Protein AF-A0A936BS47-F1 (afdb_monomer_lite)

Radius of gyration: 28.16 Å; chains: 1; bounding box: 74×61×59 Å

pLDDT: mean 88.56, std 12.04, range [47.94, 98.44]

Structure (mmCIF, N/CA/C/O backbone):
data_AF-A0A936BS47-F1
#
_entry.id   AF-A0A936BS47-F1
#
loop_
_atom_site.group_PDB
_atom_site.id
_atom_site.type_symbol
_atom_site.label_atom_id
_atom_site.label_alt_id
_atom_site.label_comp_id
_atom_site.label_asym_id
_atom_site.label_entity_id
_atom_site.label_seq_id
_atom_site.pdbx_PDB_ins_code
_atom_site.Cartn_x
_atom_site.Cartn_y
_atom_site.Cartn_z
_atom_site.occupancy
_atom_site.B_iso_or_equiv
_atom_site.auth_seq_id
_atom_site.auth_comp_id
_atom_site.auth_asym_id
_atom_site.auth_atom_id
_atom_site.pdbx_PDB_model_num
ATOM 1 N N . MET A 1 1 ? 44.931 34.121 0.269 1.00 74.50 1 MET A N 1
ATOM 2 C CA . MET A 1 1 ? 44.197 35.071 1.142 1.00 74.50 1 MET A CA 1
ATOM 3 C C . MET A 1 1 ? 43.262 36.000 0.374 1.00 74.50 1 MET A C 1
ATOM 5 O O . MET A 1 1 ? 42.073 35.940 0.640 1.00 74.50 1 MET A O 1
ATOM 9 N N . LYS A 1 2 ? 43.734 36.788 -0.607 1.00 85.12 2 LYS A N 1
ATOM 10 C CA . LYS A 1 2 ? 42.874 37.668 -1.434 1.00 85.12 2 LYS A CA 1
ATOM 11 C C . LYS A 1 2 ? 41.588 37.012 -1.998 1.00 85.12 2 LYS A C 1
ATOM 13 O O . LYS A 1 2 ? 40.534 37.606 -1.807 1.00 85.12 2 LYS A O 1
ATOM 18 N N . PRO A 1 3 ? 41.610 35.797 -2.591 1.00 88.88 3 PRO A N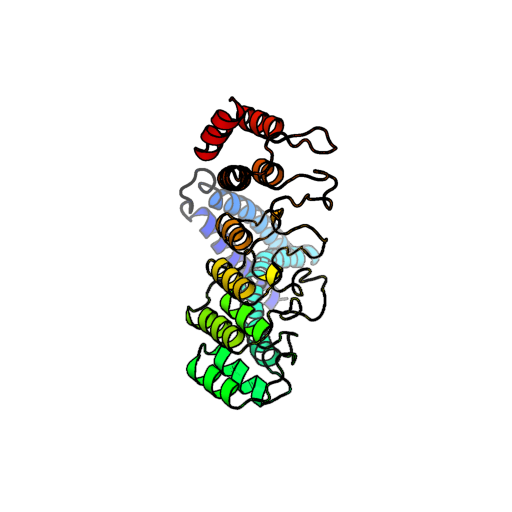 1
ATOM 19 C CA . PRO A 1 3 ? 40.380 35.173 -3.102 1.00 88.88 3 PRO A CA 1
ATOM 20 C C . PRO A 1 3 ? 39.378 34.797 -2.000 1.00 88.88 3 PRO A C 1
ATOM 22 O O . PRO A 1 3 ? 38.179 34.933 -2.199 1.00 88.88 3 PRO A O 1
ATOM 25 N N . LEU A 1 4 ? 39.851 34.392 -0.815 1.00 87.31 4 LEU A N 1
ATOM 26 C CA . LEU A 1 4 ? 38.983 34.055 0.323 1.00 87.31 4 LEU A CA 1
ATOM 27 C C . LEU A 1 4 ? 38.329 35.296 0.938 1.00 87.31 4 LEU A C 1
ATOM 29 O O . LEU A 1 4 ? 37.208 35.227 1.425 1.00 87.31 4 LEU A O 1
ATOM 33 N N . VAL A 1 5 ? 39.021 36.436 0.903 1.00 90.31 5 VAL A N 1
ATOM 34 C CA . VAL A 1 5 ? 38.460 37.720 1.339 1.00 90.31 5 VAL A CA 1
ATOM 35 C C . VAL A 1 5 ? 37.352 38.157 0.383 1.00 90.31 5 VAL A C 1
ATOM 37 O O . VAL A 1 5 ? 36.270 38.505 0.840 1.00 90.31 5 VAL A O 1
ATOM 40 N N . VAL A 1 6 ? 37.589 38.079 -0.933 1.00 92.50 6 VAL A N 1
ATOM 41 C CA . VAL A 1 6 ? 36.560 38.365 -1.949 1.00 92.50 6 VAL A CA 1
ATOM 42 C C . VAL A 1 6 ? 35.357 37.437 -1.771 1.00 92.50 6 VAL A C 1
ATOM 44 O O . VAL A 1 6 ? 34.230 37.918 -1.713 1.00 92.50 6 VAL A O 1
ATOM 47 N N . LEU A 1 7 ? 35.591 36.133 -1.597 1.00 90.88 7 LEU A N 1
ATOM 48 C CA . LEU A 1 7 ? 34.533 35.154 -1.343 1.00 90.88 7 LEU A CA 1
ATOM 49 C C . LEU A 1 7 ? 33.716 35.496 -0.090 1.00 90.88 7 LEU A C 1
ATOM 51 O O . LEU A 1 7 ? 32.492 35.474 -0.144 1.00 90.88 7 LEU A O 1
ATOM 55 N N . GLY A 1 8 ? 34.366 35.848 1.021 1.00 91.38 8 GLY A N 1
ATOM 56 C CA . GLY A 1 8 ? 33.650 36.194 2.249 1.00 91.38 8 GLY A CA 1
ATOM 57 C C . GLY A 1 8 ? 32.806 37.463 2.130 1.00 91.38 8 GLY A C 1
ATOM 58 O O . GLY A 1 8 ? 31.720 37.510 2.695 1.00 91.38 8 GLY A O 1
ATOM 59 N N . TRP A 1 9 ? 33.236 38.454 1.341 1.00 94.56 9 TRP A N 1
ATOM 60 C CA . TRP A 1 9 ? 32.407 39.628 1.033 1.00 94.56 9 TRP A CA 1
ATOM 61 C C . TRP A 1 9 ? 31.207 39.292 0.144 1.00 94.56 9 TRP A C 1
ATOM 63 O O . TRP A 1 9 ? 30.122 39.824 0.369 1.00 94.56 9 TRP A O 1
ATOM 73 N N . VAL A 1 10 ? 31.379 38.393 -0.830 1.00 91.88 10 VAL A N 1
ATOM 74 C CA . VAL A 1 10 ? 30.270 37.896 -1.660 1.00 91.88 10 VAL A CA 1
ATOM 75 C C . VAL A 1 10 ? 29.251 37.147 -0.800 1.00 91.88 10 VAL A C 1
ATOM 77 O O . VAL A 1 10 ? 28.064 37.450 -0.879 1.00 91.88 10 VAL A O 1
ATOM 80 N N . LEU A 1 11 ? 29.706 36.225 0.056 1.00 92.44 11 LEU A N 1
ATOM 81 C CA . LEU A 1 11 ? 28.836 35.475 0.969 1.00 92.44 11 LEU A CA 1
ATOM 82 C C . LEU A 1 11 ? 28.082 36.411 1.918 1.00 92.44 11 LEU A C 1
ATOM 84 O O . LEU A 1 11 ? 26.864 36.326 2.011 1.00 92.44 11 LEU A O 1
ATOM 88 N N . LEU A 1 12 ? 28.779 37.366 2.541 1.00 93.56 12 LEU A N 1
ATOM 89 C CA . LEU A 1 12 ? 28.152 38.363 3.408 1.00 93.56 12 LEU A CA 1
ATOM 90 C C . LEU A 1 12 ? 27.066 39.166 2.677 1.00 93.56 12 LEU A C 1
ATOM 92 O O . LEU A 1 12 ? 25.996 39.391 3.235 1.00 93.56 12 LEU A O 1
ATOM 96 N N . GLY A 1 13 ? 27.325 39.586 1.435 1.00 92.50 13 GLY A N 1
ATOM 97 C CA . GLY A 1 13 ? 26.354 40.324 0.627 1.00 92.50 13 GLY A CA 1
ATOM 98 C C . GLY A 1 13 ? 25.109 39.500 0.289 1.00 92.50 13 GLY A C 1
ATOM 99 O O . GLY A 1 13 ? 23.993 39.998 0.420 1.00 92.50 13 GLY A O 1
ATOM 100 N N . VAL A 1 14 ? 25.291 38.236 -0.103 1.00 89.38 14 VAL A N 1
ATOM 101 C CA . VAL A 1 14 ? 24.184 37.318 -0.419 1.00 89.38 14 VAL A CA 1
ATOM 102 C C . VAL A 1 14 ? 23.336 37.027 0.821 1.00 89.38 14 VAL A C 1
ATOM 104 O O . VAL A 1 14 ? 22.115 37.161 0.767 1.00 89.38 14 VAL A O 1
ATOM 107 N N . GLU A 1 15 ? 23.967 36.703 1.951 1.00 89.19 15 GLU A N 1
ATOM 108 C CA . GLU A 1 15 ? 23.269 36.433 3.214 1.00 89.19 15 GLU A CA 1
ATOM 109 C C . GLU A 1 15 ? 22.544 37.677 3.745 1.00 89.19 15 GLU A C 1
ATOM 111 O O . GLU A 1 15 ? 21.407 37.588 4.207 1.00 89.19 15 GLU A O 1
ATOM 116 N N . ALA A 1 16 ? 23.151 38.863 3.629 1.00 91.69 16 ALA A N 1
ATOM 117 C CA . ALA A 1 16 ? 22.515 40.112 4.045 1.00 91.69 16 ALA A CA 1
ATOM 118 C C . ALA A 1 16 ? 21.256 40.415 3.221 1.00 91.69 16 ALA A C 1
ATOM 120 O O . ALA A 1 16 ? 20.244 40.835 3.781 1.00 91.69 16 ALA A O 1
ATOM 121 N N . LEU A 1 17 ? 21.294 40.167 1.906 1.00 90.19 17 LEU A N 1
ATOM 122 C CA . LEU A 1 17 ? 20.119 40.294 1.041 1.00 90.19 17 LEU A CA 1
ATOM 123 C C . LEU A 1 17 ? 19.037 39.272 1.400 1.00 90.19 17 LEU A C 1
ATOM 125 O O . LEU A 1 17 ? 17.859 39.624 1.429 1.00 90.19 17 LEU A O 1
ATOM 129 N N . PHE A 1 18 ? 19.418 38.033 1.714 1.00 86.19 18 PHE A N 1
ATOM 130 C CA . PHE A 1 18 ? 18.479 37.002 2.151 1.00 86.19 18 PHE A CA 1
ATOM 131 C C . PHE A 1 18 ? 17.795 37.377 3.474 1.00 86.19 18 PHE A C 1
ATOM 133 O O . PHE A 1 18 ? 16.566 37.402 3.543 1.00 86.19 18 PHE A O 1
ATOM 140 N N . VAL A 1 19 ? 18.562 37.768 4.495 1.00 88.31 19 VAL A N 1
ATOM 141 C CA . VAL A 1 19 ? 18.024 38.240 5.782 1.00 88.31 19 VAL A CA 1
ATOM 142 C C . VAL A 1 19 ? 17.123 39.460 5.590 1.00 88.31 19 VAL A C 1
ATOM 144 O O . VAL A 1 19 ? 16.016 39.496 6.128 1.00 88.31 19 VAL A O 1
ATOM 147 N N . ALA A 1 20 ? 17.545 40.437 4.781 1.00 88.44 20 ALA A N 1
ATOM 148 C CA . ALA A 1 20 ? 16.718 41.597 4.460 1.00 88.44 20 ALA A CA 1
ATOM 149 C C . ALA A 1 20 ? 15.409 41.182 3.771 1.00 88.44 20 ALA A C 1
ATOM 151 O O . ALA A 1 20 ? 14.351 41.711 4.103 1.00 88.44 20 ALA A O 1
ATOM 152 N N . SER A 1 21 ? 15.450 40.196 2.869 1.00 85.56 21 SER A N 1
ATOM 153 C CA . SER A 1 21 ? 14.246 39.683 2.213 1.00 85.56 21 SER A CA 1
ATOM 154 C C . SER A 1 21 ? 13.263 39.055 3.204 1.00 85.56 21 SER A C 1
ATOM 156 O O . SER A 1 21 ? 12.070 39.297 3.076 1.00 85.56 21 SER A O 1
ATOM 158 N N . LEU A 1 22 ? 13.735 38.346 4.237 1.00 83.75 22 LEU A N 1
ATOM 159 C CA . LEU A 1 22 ? 12.882 37.774 5.289 1.00 83.75 22 LEU A CA 1
ATOM 160 C C . LEU A 1 22 ? 12.254 38.843 6.192 1.00 83.75 22 LEU A C 1
ATOM 162 O O . LEU A 1 22 ? 11.122 38.688 6.644 1.00 83.75 22 LEU A O 1
ATOM 166 N N . LEU A 1 23 ? 12.982 39.934 6.440 1.00 84.00 23 LEU A N 1
ATOM 167 C CA . LEU A 1 23 ? 12.492 41.068 7.225 1.00 84.00 23 LEU A CA 1
ATOM 168 C C . LEU A 1 23 ? 11.489 41.934 6.446 1.00 84.00 23 LEU A C 1
ATOM 170 O O . LEU A 1 23 ? 10.620 42.552 7.057 1.00 84.00 23 LEU A O 1
ATOM 174 N N . ILE A 1 24 ? 11.609 41.987 5.114 1.00 82.81 24 ILE A N 1
ATOM 175 C CA . ILE A 1 24 ? 10.755 42.796 4.227 1.00 82.81 24 ILE A CA 1
ATOM 176 C C . ILE A 1 24 ? 9.551 42.000 3.707 1.00 82.81 24 ILE A C 1
ATOM 178 O O . ILE A 1 24 ? 8.493 42.587 3.457 1.00 82.81 24 ILE A O 1
ATOM 182 N N . ALA A 1 25 ? 9.691 40.685 3.518 1.00 76.38 25 ALA A N 1
ATOM 183 C CA . ALA A 1 25 ? 8.624 39.834 3.012 1.00 76.38 25 ALA A CA 1
ATOM 184 C C . ALA A 1 25 ? 7.395 39.948 3.921 1.00 76.38 25 ALA A C 1
ATOM 186 O O . ALA A 1 25 ? 7.429 39.614 5.105 1.00 76.38 25 ALA A O 1
ATOM 187 N N . ARG A 1 26 ? 6.287 40.434 3.351 1.00 59.75 26 ARG A N 1
ATOM 188 C CA . ARG A 1 26 ? 4.994 40.432 4.035 1.00 59.75 26 ARG A CA 1
ATOM 189 C C . ARG A 1 26 ? 4.609 38.979 4.308 1.00 59.75 26 ARG A C 1
ATOM 191 O O . ARG A 1 26 ? 4.684 38.162 3.397 1.00 59.75 26 ARG A O 1
ATOM 198 N N . ASN A 1 27 ? 4.231 38.697 5.557 1.00 62.31 27 ASN A N 1
ATOM 199 C CA . ASN A 1 27 ? 3.817 37.390 6.075 1.00 62.31 27 ASN A CA 1
ATOM 200 C C . ASN A 1 27 ? 3.159 36.498 5.011 1.00 62.31 27 ASN A C 1
ATOM 202 O O . ASN A 1 27 ? 2.046 36.778 4.571 1.00 62.31 27 ASN A O 1
ATOM 206 N N . ALA A 1 28 ? 3.849 35.428 4.623 1.00 52.59 28 ALA A N 1
ATOM 207 C CA . ALA A 1 28 ? 3.315 34.389 3.757 1.00 52.59 28 ALA A CA 1
ATOM 208 C C . ALA A 1 28 ? 2.674 33.307 4.640 1.00 52.59 28 ALA A C 1
ATOM 210 O O . ALA A 1 28 ? 3.347 32.380 5.081 1.00 52.59 28 ALA A O 1
ATOM 211 N N . GLY A 1 29 ? 1.392 33.482 4.957 1.00 52.31 29 GLY A N 1
ATOM 212 C CA . GLY A 1 29 ? 0.592 32.535 5.733 1.00 52.31 29 GLY A CA 1
ATOM 213 C C . GLY A 1 29 ? -0.749 33.150 6.125 1.00 52.31 29 GLY A C 1
ATOM 214 O O . GLY A 1 29 ? -0.778 34.217 6.741 1.00 52.31 29 GLY A O 1
ATOM 215 N N . ASP A 1 30 ? -1.848 32.491 5.750 1.00 56.84 30 ASP A N 1
ATOM 216 C CA . ASP A 1 30 ? -3.216 32.932 6.069 1.00 56.84 30 ASP A CA 1
ATOM 217 C C . ASP A 1 30 ? -3.628 32.597 7.515 1.00 56.84 30 ASP A C 1
ATOM 219 O O . ASP A 1 30 ? -4.662 33.063 8.000 1.00 56.84 30 ASP A O 1
ATOM 223 N N . ASP A 1 31 ? -2.811 31.830 8.239 1.00 66.12 31 ASP A N 1
ATOM 224 C CA . ASP A 1 31 ? -3.059 31.422 9.616 1.00 66.12 31 ASP A CA 1
ATOM 225 C C . ASP A 1 31 ? -2.278 32.263 10.647 1.00 66.12 31 ASP A C 1
ATOM 227 O O . ASP A 1 31 ? -1.322 32.987 10.361 1.00 66.12 31 ASP A O 1
ATOM 231 N N . ALA A 1 32 ? -2.718 32.209 11.907 1.00 57.06 32 ALA A N 1
ATOM 232 C CA . ALA A 1 32 ? -2.092 32.969 12.988 1.00 57.06 32 ALA A CA 1
ATOM 233 C C . ALA A 1 32 ? -0.649 32.520 13.288 1.00 57.06 32 ALA A C 1
ATOM 235 O O . ALA A 1 32 ? 0.119 33.329 13.801 1.00 57.06 32 ALA A O 1
ATOM 236 N N . ALA A 1 33 ? -0.285 31.279 12.944 1.00 56.44 33 ALA A N 1
ATOM 237 C CA . ALA A 1 33 ? 1.053 30.731 13.147 1.00 56.44 33 ALA A CA 1
ATOM 238 C C . ALA A 1 33 ? 2.046 31.155 12.047 1.00 56.44 33 ALA A C 1
ATOM 240 O O . ALA A 1 33 ? 3.210 31.414 12.351 1.00 56.44 33 ALA A O 1
ATOM 241 N N . GLY A 1 34 ? 1.603 31.294 10.791 1.00 54.72 34 GLY A N 1
ATOM 242 C CA . GLY A 1 34 ? 2.426 31.768 9.674 1.00 54.72 34 GLY A CA 1
ATOM 243 C C . GLY A 1 34 ? 2.721 33.272 9.705 1.00 54.72 34 GLY A C 1
ATOM 244 O O . GLY A 1 34 ? 3.741 33.730 9.177 1.00 54.72 34 GLY A O 1
ATOM 245 N N . ARG A 1 35 ? 1.868 34.065 10.368 1.00 62.50 35 ARG A N 1
ATOM 246 C CA . ARG A 1 35 ? 2.065 35.514 10.519 1.00 62.50 35 ARG A CA 1
ATOM 247 C C . ARG A 1 35 ? 3.182 35.821 11.523 1.00 62.50 35 ARG A C 1
ATOM 249 O O . ARG A 1 35 ? 2.990 35.732 12.727 1.00 62.50 35 ARG A O 1
ATOM 256 N N . GLY A 1 36 ? 4.338 36.252 11.021 1.00 66.62 36 GLY A N 1
ATOM 257 C CA . GLY A 1 36 ? 5.467 36.742 11.820 1.00 66.62 36 GLY A CA 1
ATOM 258 C C . GLY A 1 36 ? 6.674 35.805 11.871 1.00 66.62 36 GLY A C 1
ATOM 259 O O . GLY A 1 36 ? 7.750 36.241 12.284 1.00 66.62 36 GLY A O 1
ATOM 260 N N . LEU A 1 37 ? 6.550 34.562 11.389 1.00 74.81 37 LEU A N 1
ATOM 261 C CA . LEU A 1 37 ? 7.674 33.618 11.344 1.00 74.81 37 LEU A CA 1
ATOM 262 C C . LEU A 1 37 ? 8.835 34.152 10.498 1.00 74.81 37 LEU A C 1
ATOM 264 O O . LEU A 1 37 ? 9.979 34.100 10.941 1.00 74.81 37 LEU A O 1
ATOM 268 N N . GLY A 1 38 ? 8.554 34.738 9.329 1.00 76.94 38 GLY A N 1
ATOM 269 C CA . GLY A 1 38 ? 9.583 35.336 8.467 1.00 76.94 38 GLY A CA 1
ATOM 270 C C . GLY A 1 38 ? 10.395 36.424 9.178 1.00 76.94 38 GLY A C 1
ATOM 271 O O . GLY A 1 38 ? 11.624 36.409 9.134 1.00 76.94 38 GLY A O 1
ATOM 272 N N . THR A 1 39 ? 9.726 37.304 9.927 1.00 81.69 39 THR A N 1
ATOM 273 C CA . THR A 1 39 ? 10.384 38.361 10.707 1.00 81.69 39 THR A CA 1
ATOM 274 C C . THR A 1 39 ? 11.225 37.790 11.849 1.00 81.69 39 THR A C 1
ATOM 276 O O . THR A 1 39 ? 12.354 38.233 12.050 1.00 81.69 39 THR A O 1
ATOM 279 N N . ILE A 1 40 ? 10.719 36.783 12.571 1.00 83.44 40 ILE A N 1
ATOM 280 C CA . ILE A 1 40 ? 11.464 36.118 13.653 1.00 83.44 40 ILE A CA 1
ATOM 281 C C . ILE A 1 40 ? 12.716 35.429 13.095 1.00 83.44 40 ILE A C 1
ATOM 283 O O . ILE A 1 40 ? 13.810 35.629 13.627 1.00 83.44 40 ILE A O 1
ATOM 287 N N . TYR A 1 41 ? 12.589 34.685 11.991 1.00 81.50 41 TYR A N 1
ATOM 288 C CA . TYR A 1 41 ? 13.737 34.080 11.313 1.00 81.50 41 TYR A CA 1
ATOM 289 C C . TYR A 1 41 ? 14.732 35.137 10.834 1.00 81.50 41 TYR A C 1
ATOM 291 O O . TYR A 1 41 ? 15.930 34.975 11.049 1.00 81.50 41 TYR A O 1
ATOM 299 N N . GLY A 1 42 ? 14.253 36.240 10.255 1.00 85.69 42 GLY A N 1
ATOM 300 C CA . GLY A 1 42 ? 15.096 37.359 9.839 1.00 85.69 42 GLY A CA 1
ATOM 301 C C . GLY A 1 42 ? 15.895 37.966 10.997 1.00 85.69 42 GLY A C 1
ATOM 302 O O . GLY A 1 42 ? 17.088 38.214 10.849 1.00 85.69 42 GLY A O 1
ATOM 303 N N . LEU A 1 43 ? 15.286 38.150 12.173 1.00 89.12 43 LEU A N 1
ATOM 304 C CA . LEU A 1 43 ? 15.975 38.684 13.355 1.00 89.12 43 LEU A CA 1
ATOM 305 C C . LEU A 1 43 ? 17.038 37.718 13.896 1.00 89.12 43 LEU A C 1
ATOM 307 O O . LEU A 1 43 ? 18.167 38.133 14.165 1.00 89.12 43 LEU A O 1
ATOM 311 N N . VAL A 1 44 ? 16.701 36.430 14.023 1.00 87.56 44 VAL A N 1
ATOM 312 C CA . VAL A 1 44 ? 17.637 35.402 14.508 1.00 87.56 44 VAL A CA 1
ATOM 313 C C . VAL A 1 44 ? 18.813 35.242 13.542 1.00 87.56 44 VAL A C 1
ATOM 315 O O . VAL A 1 44 ? 19.972 35.308 13.959 1.00 87.56 44 VAL A O 1
ATOM 318 N N . LEU A 1 45 ? 18.533 35.092 12.245 1.00 86.69 45 LEU A N 1
ATOM 319 C CA . LEU A 1 45 ? 19.564 34.948 11.216 1.00 86.69 45 LEU A CA 1
ATOM 320 C C . LEU A 1 45 ? 20.402 36.222 11.068 1.00 86.69 45 LEU A C 1
ATOM 322 O O . LEU A 1 45 ? 21.616 36.130 10.899 1.00 86.69 45 LEU A O 1
ATOM 326 N N . GLY A 1 46 ? 19.796 37.404 11.211 1.00 90.81 46 GLY A N 1
ATOM 327 C CA . GLY A 1 46 ? 20.512 38.679 11.217 1.00 90.81 46 GLY A CA 1
ATOM 328 C C . GLY A 1 46 ? 21.521 38.792 12.361 1.00 90.81 46 GLY A C 1
ATOM 329 O O . GLY A 1 46 ? 22.651 39.226 12.139 1.00 90.81 46 GLY A O 1
ATOM 330 N N . GLY A 1 47 ? 21.159 38.335 13.566 1.00 92.19 47 GLY A N 1
ATOM 331 C CA . GLY A 1 47 ? 22.082 38.274 14.703 1.00 92.19 47 GLY A CA 1
ATOM 332 C C . GLY A 1 47 ? 23.264 37.333 14.453 1.00 92.19 47 GLY A C 1
ATOM 333 O O . GLY A 1 47 ? 24.416 37.705 14.683 1.00 92.19 47 GLY A O 1
ATOM 334 N N . ILE A 1 48 ? 22.994 36.141 13.914 1.00 90.19 48 ILE A N 1
ATOM 335 C CA . ILE A 1 48 ? 24.032 35.160 13.555 1.00 90.19 48 ILE A CA 1
ATOM 336 C C . ILE A 1 48 ? 24.971 35.730 12.482 1.00 90.19 48 ILE A C 1
ATOM 338 O O . ILE A 1 48 ? 26.195 35.655 12.628 1.00 90.19 48 ILE A O 1
ATOM 342 N N . LEU A 1 49 ? 24.417 36.354 11.437 1.00 92.50 49 LEU A N 1
ATOM 343 C CA . LEU A 1 49 ? 25.189 36.969 10.358 1.00 92.50 49 LEU A CA 1
ATOM 344 C C . LEU A 1 49 ? 26.082 38.105 10.872 1.00 92.50 49 LEU A C 1
ATOM 346 O O . LEU A 1 49 ? 27.242 38.195 10.474 1.00 92.50 49 LEU A O 1
ATOM 350 N N . ALA A 1 50 ? 25.582 38.939 11.789 1.00 94.50 50 ALA A N 1
ATOM 351 C CA . ALA A 1 50 ? 26.361 40.023 12.385 1.00 94.50 50 ALA A CA 1
ATOM 352 C C . ALA A 1 50 ? 27.579 39.498 13.166 1.00 94.50 50 ALA A C 1
ATOM 354 O O . ALA A 1 50 ? 28.686 40.018 13.010 1.00 94.50 50 ALA A O 1
ATOM 355 N N . VAL A 1 51 ? 27.401 38.432 13.956 1.00 94.56 51 VAL A N 1
ATOM 356 C CA . VAL A 1 51 ? 28.498 37.779 14.693 1.00 94.56 51 VAL A CA 1
ATOM 357 C C . VAL A 1 51 ? 29.515 37.160 13.729 1.00 94.56 51 VAL A C 1
ATOM 359 O O . VAL A 1 51 ? 30.723 37.352 13.897 1.00 94.56 51 VAL A O 1
ATOM 362 N N . ALA A 1 52 ? 29.049 36.473 12.683 1.00 92.94 52 ALA A N 1
ATOM 363 C CA . ALA A 1 52 ? 29.914 35.877 11.666 1.00 92.94 52 ALA A CA 1
ATOM 364 C C . ALA A 1 52 ? 30.720 36.938 10.891 1.00 92.94 52 ALA A C 1
ATOM 366 O O . ALA A 1 52 ? 31.933 36.790 10.706 1.00 92.94 52 ALA A O 1
ATOM 367 N N . ALA A 1 53 ? 30.078 38.046 10.508 1.00 93.56 53 ALA A N 1
ATOM 368 C CA . ALA A 1 53 ? 30.716 39.177 9.840 1.00 93.56 53 ALA A CA 1
ATOM 369 C C . ALA A 1 53 ? 31.759 39.859 10.739 1.00 93.56 53 ALA A C 1
ATOM 371 O O . ALA A 1 53 ? 32.856 40.183 10.278 1.00 93.56 53 ALA A O 1
ATOM 372 N N . ALA A 1 54 ? 31.460 40.031 12.030 1.00 95.00 54 ALA A N 1
ATOM 373 C CA . ALA A 1 54 ? 32.397 40.590 13.000 1.00 95.00 54 ALA A CA 1
ATOM 374 C C . ALA A 1 54 ? 33.646 39.706 13.163 1.00 95.00 54 ALA A C 1
ATOM 376 O O . ALA A 1 54 ? 34.769 40.215 13.108 1.00 95.00 54 ALA A O 1
ATOM 377 N N . ALA A 1 55 ? 33.473 38.385 13.279 1.00 92.81 55 ALA A N 1
ATOM 378 C CA . ALA A 1 55 ? 34.583 37.431 13.348 1.00 92.81 55 ALA A CA 1
ATOM 379 C C . ALA A 1 55 ? 35.442 37.445 12.068 1.00 92.81 55 ALA A C 1
ATOM 381 O O . ALA A 1 55 ? 36.675 37.486 12.139 1.00 92.81 55 ALA A O 1
ATOM 382 N N . PHE A 1 56 ? 34.796 37.496 10.899 1.00 94.44 56 PHE A N 1
ATOM 383 C CA . PHE A 1 56 ? 35.459 37.597 9.598 1.00 94.44 56 PHE A CA 1
ATOM 384 C C . PHE A 1 56 ? 36.282 38.889 9.460 1.00 94.44 56 PHE A C 1
ATOM 386 O O . PHE A 1 56 ? 37.449 38.840 9.061 1.00 94.44 56 PHE A O 1
ATOM 393 N N . LEU A 1 57 ? 35.714 40.041 9.832 1.00 93.81 57 LEU A N 1
ATOM 394 C CA . LEU A 1 57 ? 36.388 41.344 9.786 1.00 93.81 57 LEU A CA 1
ATOM 395 C C . LEU A 1 57 ? 37.539 41.445 10.792 1.00 93.81 57 LEU A C 1
ATOM 397 O O . LEU A 1 57 ? 38.591 42.000 10.467 1.00 93.81 57 LEU A O 1
ATOM 401 N N . TRP A 1 58 ? 37.364 40.901 11.998 1.00 94.12 58 TRP A N 1
ATOM 402 C CA . TRP A 1 58 ? 38.416 40.881 13.012 1.00 94.12 58 TRP A CA 1
ATOM 403 C C . TRP A 1 58 ? 39.610 40.036 12.560 1.00 94.12 58 TRP A C 1
ATOM 405 O O . TRP A 1 58 ? 40.753 40.494 12.620 1.00 94.12 58 TRP A O 1
ATOM 415 N N . GLY A 1 59 ? 39.349 38.849 12.005 1.00 91.44 59 GLY A N 1
ATOM 416 C CA . GLY A 1 59 ? 40.386 37.985 11.444 1.00 91.44 59 GLY A CA 1
ATOM 417 C C . GLY A 1 59 ? 41.142 38.606 10.260 1.00 91.44 59 GLY A C 1
ATOM 418 O O . GLY A 1 59 ? 42.315 38.300 10.057 1.00 91.44 59 GLY A O 1
ATOM 419 N N . GLN A 1 60 ? 40.523 39.522 9.503 1.00 91.50 60 GLN A N 1
ATOM 420 C CA . GLN A 1 60 ? 41.209 40.270 8.438 1.00 91.50 60 GLN A CA 1
ATOM 421 C C . GLN A 1 60 ? 42.137 41.372 8.961 1.00 91.50 60 GLN A C 1
ATOM 423 O O . GLN A 1 60 ? 43.169 41.637 8.347 1.00 91.50 60 GLN A O 1
ATOM 428 N N . ARG A 1 61 ? 41.782 42.024 10.075 1.00 91.56 61 ARG A N 1
ATOM 429 C CA . ARG A 1 61 ? 42.500 43.194 10.618 1.00 91.56 61 ARG A CA 1
ATOM 430 C C . ARG A 1 61 ? 43.588 42.844 11.639 1.00 91.56 61 ARG A C 1
ATOM 432 O O . ARG A 1 61 ? 43.988 43.696 12.423 1.00 91.56 61 ARG A O 1
ATOM 439 N N . GLY A 1 62 ? 44.077 41.605 11.624 1.00 87.88 62 GLY A N 1
ATOM 440 C CA . GLY A 1 62 ? 45.158 41.148 12.505 1.00 87.88 62 GLY A CA 1
ATOM 441 C C . GLY A 1 62 ? 44.704 40.339 13.722 1.00 87.88 62 GLY A C 1
ATOM 442 O O . GLY A 1 62 ? 45.532 40.020 14.570 1.00 87.88 62 GLY A O 1
ATOM 443 N N . GLY A 1 63 ? 43.421 39.977 13.814 1.00 91.12 63 GLY A N 1
ATOM 444 C CA . GLY A 1 63 ? 42.943 38.985 14.776 1.00 91.12 63 GLY A CA 1
ATOM 445 C C . GLY A 1 63 ? 43.418 37.555 14.463 1.00 91.12 63 GLY A C 1
ATOM 446 O O . GLY A 1 63 ? 44.108 37.313 13.466 1.00 91.12 63 GLY A O 1
ATOM 447 N N . PRO A 1 64 ? 43.038 36.569 15.295 1.00 94.31 64 PRO A N 1
ATOM 448 C CA . PRO A 1 64 ? 43.419 35.177 15.085 1.00 94.31 64 PRO A CA 1
ATOM 449 C C . PRO A 1 64 ? 42.926 34.649 13.732 1.00 94.31 64 PRO A C 1
ATOM 451 O O . PRO A 1 64 ? 41.766 34.842 13.365 1.00 94.31 64 PRO A O 1
ATOM 454 N N . ARG A 1 65 ? 43.768 33.889 13.016 1.00 89.38 65 ARG A N 1
ATOM 455 C CA . ARG A 1 65 ? 43.378 33.251 11.740 1.00 89.38 65 ARG A CA 1
ATOM 456 C C . ARG A 1 65 ? 42.147 32.353 11.887 1.00 89.38 65 ARG A C 1
ATOM 458 O O . ARG A 1 65 ? 41.363 32.241 10.954 1.00 89.38 65 ARG A O 1
ATOM 465 N N . LEU A 1 66 ? 41.954 31.753 13.062 1.00 91.69 66 LEU A N 1
ATOM 466 C CA . LEU A 1 66 ? 40.775 30.944 13.361 1.00 91.69 66 LEU A CA 1
ATOM 467 C C . LEU A 1 66 ? 39.474 31.761 13.273 1.00 91.69 66 LEU A C 1
ATOM 469 O O . LEU A 1 66 ? 38.508 31.280 12.695 1.00 91.69 66 LEU A O 1
ATOM 473 N N . ALA A 1 67 ? 39.463 33.010 13.752 1.00 89.31 67 ALA A N 1
ATOM 474 C CA . ALA A 1 67 ? 38.286 33.882 13.679 1.00 89.31 67 ALA A CA 1
ATOM 475 C C . ALA A 1 67 ? 37.894 34.193 12.225 1.00 89.31 67 ALA A C 1
ATOM 477 O O . ALA A 1 67 ? 36.711 34.187 11.887 1.00 89.31 67 ALA A O 1
ATOM 478 N N . PHE A 1 68 ? 38.890 34.370 11.346 1.00 92.38 68 PHE A N 1
ATOM 479 C CA . PHE A 1 68 ? 38.668 34.541 9.909 1.00 92.38 68 PHE A CA 1
ATOM 480 C C . PHE A 1 68 ? 37.945 33.332 9.297 1.00 92.38 68 PHE A C 1
ATOM 482 O O . PHE A 1 68 ? 36.942 33.504 8.605 1.00 92.38 68 PHE A O 1
ATOM 489 N N . PHE A 1 69 ? 38.432 32.114 9.558 1.00 92.50 69 PHE A N 1
ATOM 490 C CA . PHE A 1 69 ? 37.844 30.895 8.993 1.00 92.50 69 PHE A CA 1
ATOM 491 C C . PHE A 1 69 ? 36.486 30.547 9.605 1.00 92.50 69 PHE A C 1
ATOM 493 O O . PHE A 1 69 ? 35.609 30.097 8.874 1.00 92.50 69 PHE A O 1
ATOM 500 N N . LEU A 1 70 ? 36.284 30.794 10.903 1.00 91.19 70 LEU A N 1
ATOM 501 C CA . LEU A 1 70 ? 34.986 30.597 11.554 1.00 91.19 70 LEU A CA 1
ATOM 502 C C . LEU A 1 70 ? 33.929 31.555 11.001 1.00 91.19 70 LEU A C 1
ATOM 504 O O . LEU A 1 70 ? 32.837 31.113 10.660 1.00 91.19 70 LEU A O 1
ATOM 508 N N . GLY A 1 71 ? 34.266 32.840 10.842 1.00 90.06 71 GLY A N 1
ATOM 509 C CA . GLY A 1 71 ? 33.367 33.812 10.219 1.00 90.06 71 GLY A CA 1
ATOM 510 C C . GLY A 1 71 ? 33.037 33.439 8.773 1.00 90.06 71 GLY A C 1
ATOM 511 O O . GLY A 1 71 ? 31.871 33.409 8.391 1.00 90.06 71 GLY A O 1
ATOM 512 N N . LEU A 1 72 ? 34.052 33.075 7.980 1.00 91.56 72 LEU A N 1
ATOM 513 C CA . LEU A 1 72 ? 33.863 32.646 6.591 1.00 91.56 72 LEU A CA 1
ATOM 514 C C . LEU A 1 72 ? 33.006 31.374 6.476 1.00 91.56 72 LEU A C 1
ATOM 516 O O . LEU A 1 72 ? 32.124 31.310 5.626 1.00 91.56 72 LEU A O 1
ATOM 520 N N . GLY A 1 73 ? 33.250 30.376 7.330 1.00 88.94 73 GLY A N 1
ATOM 521 C CA . GLY A 1 73 ? 32.497 29.122 7.350 1.00 88.94 73 GLY A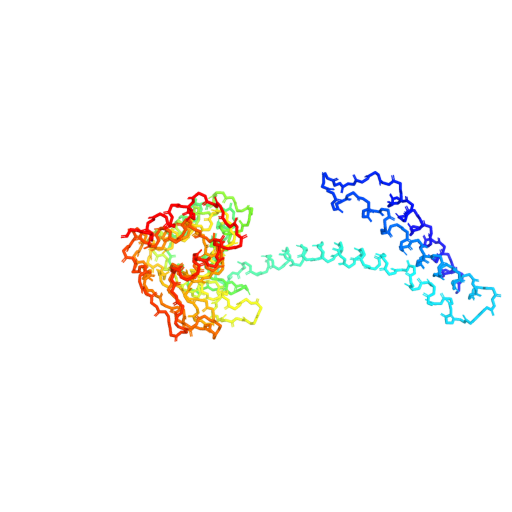 CA 1
ATOM 522 C C . GLY A 1 73 ? 31.044 29.311 7.784 1.00 88.94 73 GLY A C 1
ATOM 523 O O . GLY A 1 73 ? 30.144 28.773 7.146 1.00 88.94 73 GLY A O 1
ATOM 524 N N . ALA A 1 74 ? 30.803 30.132 8.810 1.00 90.12 74 ALA A N 1
ATOM 525 C CA . ALA A 1 74 ? 29.458 30.478 9.264 1.00 90.12 74 ALA A CA 1
ATOM 526 C C . ALA A 1 74 ? 28.634 31.178 8.169 1.00 90.12 74 ALA A C 1
ATOM 528 O O . ALA A 1 74 ? 27.466 30.854 7.991 1.00 90.12 74 ALA A O 1
ATOM 529 N N . MET A 1 75 ? 29.250 32.073 7.387 1.00 90.75 75 MET A N 1
ATOM 530 C CA . MET A 1 75 ? 28.586 32.726 6.247 1.00 90.75 75 MET A CA 1
ATOM 531 C C . MET A 1 75 ? 28.361 31.790 5.048 1.00 90.75 75 MET A C 1
ATOM 533 O O . MET A 1 75 ? 27.549 32.095 4.185 1.00 90.75 75 MET A O 1
ATOM 537 N N . ALA A 1 76 ? 29.074 30.664 4.956 1.00 88.69 76 ALA A N 1
ATOM 538 C CA . ALA A 1 76 ? 28.903 29.694 3.872 1.00 88.69 76 ALA A CA 1
ATOM 539 C C . ALA A 1 76 ? 27.820 28.639 4.167 1.00 88.69 76 ALA A C 1
ATOM 541 O O . ALA A 1 76 ? 27.341 27.979 3.246 1.00 88.69 76 ALA A O 1
ATOM 542 N N . LEU A 1 77 ? 27.444 28.458 5.437 1.00 82.88 77 LEU A N 1
ATOM 543 C CA . LEU A 1 77 ? 26.533 27.408 5.906 1.00 82.88 77 LEU A CA 1
ATOM 544 C C . LEU A 1 77 ? 25.151 27.422 5.229 1.00 82.88 77 LEU A C 1
ATOM 546 O O . LEU A 1 77 ? 24.717 26.350 4.806 1.00 82.88 77 LEU A O 1
ATOM 550 N N . PRO A 1 78 ? 24.463 28.567 5.063 1.00 75.31 78 PRO A N 1
ATOM 551 C CA . PRO A 1 78 ? 23.151 28.581 4.416 1.00 75.31 78 PRO A CA 1
ATOM 552 C C . PRO A 1 78 ? 23.245 28.289 2.916 1.00 75.31 78 PRO A C 1
ATOM 554 O O . PRO A 1 78 ? 22.389 27.591 2.378 1.00 75.31 78 PRO A O 1
ATOM 557 N N . LEU A 1 79 ? 24.325 28.709 2.250 1.00 75.50 79 LEU A N 1
ATOM 558 C CA . LEU A 1 79 ? 24.592 28.352 0.855 1.00 75.50 79 LEU A CA 1
ATOM 559 C C . LEU A 1 79 ? 24.904 26.857 0.698 1.00 75.50 79 LEU A C 1
ATOM 561 O O . LEU A 1 79 ? 24.406 26.223 -0.227 1.00 75.50 79 LEU A O 1
ATOM 565 N N . VAL A 1 80 ? 25.671 26.266 1.621 1.00 76.31 80 VAL A N 1
ATOM 566 C CA . VAL A 1 80 ? 25.890 24.810 1.676 1.00 76.31 80 VAL A CA 1
ATOM 567 C C . VAL A 1 80 ? 24.570 24.088 1.921 1.00 76.31 80 VAL A C 1
ATOM 569 O O . VAL A 1 80 ? 24.271 23.133 1.214 1.00 76.31 80 VAL A O 1
ATOM 572 N N . PHE A 1 81 ? 23.741 24.559 2.852 1.00 71.56 81 PHE A N 1
ATOM 573 C CA . PHE A 1 81 ? 22.416 23.995 3.098 1.00 71.56 81 PHE A CA 1
ATOM 574 C C . PHE A 1 81 ? 21.506 24.115 1.870 1.00 71.56 81 PHE A C 1
ATOM 576 O O . PHE A 1 81 ? 20.831 23.151 1.524 1.00 71.56 81 PHE A O 1
ATOM 583 N N . LEU A 1 82 ? 21.512 25.246 1.159 1.00 67.31 82 LEU A N 1
ATOM 584 C CA . LEU A 1 82 ? 20.772 25.439 -0.090 1.00 67.31 82 LEU A CA 1
ATOM 585 C C . LEU A 1 82 ? 21.277 24.484 -1.178 1.00 67.31 82 LEU A C 1
ATOM 587 O O . LEU A 1 82 ? 20.485 23.810 -1.825 1.00 67.31 82 LEU A O 1
ATOM 591 N N . VAL A 1 83 ? 22.592 24.369 -1.355 1.00 68.25 83 VAL A N 1
ATOM 592 C CA . VAL A 1 83 ? 23.201 23.453 -2.329 1.00 68.25 83 VAL A CA 1
ATOM 593 C C . VAL A 1 83 ? 22.912 21.995 -1.969 1.00 68.25 83 VAL A C 1
ATOM 595 O O . VAL A 1 83 ? 22.597 21.212 -2.854 1.00 68.25 83 VAL A O 1
ATOM 598 N N . VAL A 1 84 ? 22.932 21.621 -0.691 1.00 68.06 84 VAL A N 1
ATOM 599 C CA . VAL A 1 84 ? 22.601 20.263 -0.234 1.00 68.06 84 VAL A CA 1
ATOM 600 C C . VAL A 1 84 ? 21.097 19.983 -0.361 1.00 68.06 84 VAL A C 1
ATOM 602 O O . VAL A 1 84 ? 20.712 18.914 -0.822 1.00 68.06 84 VAL A O 1
ATOM 605 N N . SER A 1 85 ? 20.228 20.940 -0.037 1.00 58.81 85 SER A N 1
ATOM 606 C CA . SER A 1 85 ? 18.764 20.760 -0.040 1.00 58.81 85 SER A CA 1
ATOM 607 C C . SER A 1 85 ? 18.112 20.905 -1.423 1.00 58.81 85 SER A C 1
ATOM 609 O O . SER A 1 85 ? 17.102 20.254 -1.708 1.00 58.81 85 SER A O 1
ATOM 611 N N . VAL A 1 86 ? 18.673 21.741 -2.300 1.00 59.47 86 VAL A N 1
ATOM 612 C CA . VAL A 1 86 ? 18.233 21.928 -3.694 1.00 59.47 86 VAL A CA 1
ATOM 613 C C . VAL A 1 86 ? 18.999 20.987 -4.623 1.00 59.47 86 VAL A C 1
ATOM 615 O O . VAL A 1 86 ? 18.400 20.348 -5.491 1.00 59.47 86 VAL A O 1
ATOM 618 N N . GLY A 1 87 ? 20.308 20.837 -4.413 1.00 53.31 87 GLY A N 1
ATOM 619 C CA . GLY A 1 87 ? 21.139 19.878 -5.139 1.00 53.31 87 GLY A CA 1
ATOM 620 C C . GLY A 1 87 ? 20.778 18.436 -4.806 1.00 53.31 87 GLY A C 1
ATOM 621 O O . GLY A 1 87 ? 20.710 17.634 -5.724 1.00 53.31 87 GLY A O 1
ATOM 622 N N . GLY A 1 88 ? 20.421 18.110 -3.559 1.00 53.03 88 GLY A N 1
ATOM 623 C CA . GLY A 1 88 ? 19.916 16.781 -3.191 1.00 53.03 88 GLY A CA 1
ATOM 624 C C . GLY A 1 88 ? 18.620 16.404 -3.917 1.00 53.03 88 GLY A C 1
ATOM 625 O O . GLY A 1 88 ? 18.450 15.255 -4.317 1.00 53.03 88 GLY A O 1
ATOM 626 N N . ARG A 1 89 ? 17.740 17.378 -4.195 1.00 50.78 89 ARG A N 1
ATOM 627 C CA . ARG A 1 89 ? 16.521 17.146 -4.987 1.00 50.78 89 ARG A CA 1
ATOM 628 C C . ARG A 1 89 ? 16.828 16.873 -6.461 1.00 50.78 89 ARG A C 1
ATOM 630 O O . ARG A 1 89 ? 16.341 15.880 -6.993 1.00 50.78 89 ARG A O 1
ATOM 637 N N . ARG A 1 90 ? 17.692 17.673 -7.099 1.00 50.72 90 ARG A N 1
ATOM 638 C CA . ARG A 1 90 ? 18.065 17.475 -8.516 1.00 50.72 90 ARG A CA 1
ATOM 639 C C . ARG A 1 90 ? 19.014 16.301 -8.757 1.00 50.72 90 ARG A C 1
ATOM 641 O O . ARG A 1 90 ? 18.871 15.617 -9.763 1.00 50.72 90 ARG A O 1
ATOM 648 N N . LEU A 1 91 ? 19.951 16.038 -7.848 1.00 53.25 91 LEU A N 1
ATOM 649 C CA . LEU A 1 91 ? 20.800 14.843 -7.882 1.00 53.25 91 LEU A CA 1
ATOM 650 C C . LEU A 1 91 ? 19.965 13.595 -7.631 1.00 53.25 91 LEU A C 1
ATOM 652 O O . LEU A 1 91 ? 20.129 12.629 -8.357 1.00 53.25 91 LEU A O 1
ATOM 656 N N . GLY A 1 92 ? 19.008 13.638 -6.701 1.00 52.44 92 GLY A N 1
ATOM 657 C CA . GLY A 1 92 ? 18.056 12.549 -6.516 1.00 52.44 92 GLY A CA 1
ATOM 658 C C . GLY A 1 92 ? 17.189 12.307 -7.754 1.00 52.44 92 GLY A C 1
ATOM 659 O O . GLY A 1 92 ? 16.849 11.166 -8.029 1.00 52.44 92 GLY A O 1
ATOM 660 N N . GLU A 1 93 ? 16.819 13.338 -8.517 1.00 54.19 93 GLU A N 1
ATOM 661 C CA . GLU A 1 93 ? 16.087 13.189 -9.787 1.00 54.19 93 GLU A CA 1
ATOM 662 C C . GLU A 1 93 ? 16.954 12.621 -10.918 1.00 54.19 93 GLU A C 1
ATOM 664 O O . GLU A 1 93 ? 16.476 11.768 -11.665 1.00 54.19 93 GLU A O 1
ATOM 669 N N . LEU A 1 94 ? 18.215 13.053 -11.027 1.00 49.19 94 LEU A N 1
ATOM 670 C CA . LEU A 1 94 ? 19.193 12.551 -12.001 1.00 49.19 94 LEU A CA 1
ATOM 671 C C . LEU A 1 94 ? 19.637 11.120 -11.691 1.00 49.19 94 LEU A C 1
ATOM 673 O O . LEU A 1 94 ? 19.715 10.306 -12.603 1.00 49.19 94 LEU A O 1
ATOM 677 N N . ASP A 1 95 ? 19.863 10.797 -10.422 1.00 47.94 95 ASP A N 1
ATOM 678 C CA . ASP A 1 95 ? 20.191 9.452 -9.951 1.00 47.94 95 ASP A CA 1
ATOM 679 C C . ASP A 1 95 ? 18.985 8.517 -10.095 1.00 47.94 95 ASP A C 1
ATOM 681 O O . ASP A 1 95 ? 19.113 7.428 -10.639 1.00 47.94 95 ASP A O 1
ATOM 685 N N . ARG A 1 96 ? 17.764 8.987 -9.794 1.00 55.97 96 ARG A N 1
ATOM 686 C CA . ARG A 1 96 ? 16.535 8.254 -10.148 1.00 55.97 96 ARG A CA 1
ATOM 687 C C . ARG A 1 96 ? 16.344 8.128 -11.657 1.00 55.97 96 ARG A C 1
ATOM 689 O O . ARG A 1 96 ? 15.751 7.156 -12.098 1.00 55.97 96 ARG A O 1
ATOM 696 N N . ALA A 1 97 ? 16.765 9.086 -12.480 1.00 53.00 97 ALA A N 1
ATOM 697 C CA . ALA A 1 97 ? 16.637 8.994 -13.940 1.00 53.00 97 ALA A CA 1
ATOM 698 C C . ALA A 1 97 ? 17.666 8.029 -14.556 1.00 53.00 97 ALA A C 1
ATOM 700 O O . ALA A 1 97 ? 17.312 7.213 -15.405 1.00 53.00 97 ALA A O 1
ATOM 701 N N . LEU A 1 98 ? 18.918 8.075 -14.096 1.00 51.06 98 LEU A N 1
ATOM 702 C CA . LEU A 1 98 ? 19.993 7.164 -14.499 1.00 51.06 98 LEU A CA 1
ATOM 703 C C . LEU A 1 98 ? 19.783 5.751 -13.935 1.00 51.06 98 LEU A C 1
ATOM 705 O O . LEU A 1 98 ? 20.031 4.769 -14.636 1.00 51.06 98 LEU A O 1
ATOM 709 N N . GLY A 1 99 ? 19.267 5.659 -12.709 1.00 53.25 99 GLY A N 1
ATOM 710 C CA . GLY A 1 99 ? 18.790 4.441 -12.060 1.00 53.25 99 GLY A CA 1
ATOM 711 C C . GLY A 1 99 ? 17.637 3.816 -12.834 1.00 53.25 99 GLY A C 1
ATOM 712 O O . GLY A 1 99 ? 17.772 2.682 -13.265 1.00 53.25 99 GLY A O 1
ATOM 713 N N . ARG A 1 100 ? 16.579 4.571 -13.173 1.00 57.81 100 ARG A N 1
ATOM 714 C CA . ARG A 1 100 ? 15.461 4.084 -14.012 1.00 57.81 100 ARG A CA 1
ATOM 715 C C . ARG A 1 100 ? 15.908 3.565 -15.384 1.00 57.81 100 ARG A C 1
ATOM 717 O O . ARG A 1 100 ? 15.354 2.594 -15.882 1.00 57.81 100 ARG A O 1
ATOM 724 N N . ALA A 1 101 ? 16.933 4.154 -15.998 1.00 55.41 101 ALA A N 1
ATOM 725 C CA . ALA A 1 101 ? 17.445 3.665 -17.282 1.00 55.41 101 ALA A CA 1
ATOM 726 C C . ALA A 1 101 ? 18.188 2.312 -17.182 1.00 55.41 101 ALA A C 1
ATOM 728 O O . ALA A 1 101 ? 18.279 1.589 -18.177 1.00 55.41 101 ALA A O 1
ATOM 729 N N . ARG A 1 102 ? 18.728 1.964 -16.003 1.00 55.62 102 ARG A N 1
ATOM 730 C CA . ARG A 1 102 ? 19.441 0.696 -15.744 1.00 55.62 102 ARG A CA 1
ATOM 731 C C . ARG A 1 102 ? 18.569 -0.349 -15.045 1.00 55.62 102 ARG A C 1
ATOM 733 O O . ARG A 1 102 ? 18.653 -1.521 -15.393 1.00 55.62 102 ARG A O 1
ATOM 740 N N . GLY A 1 103 ? 17.737 0.084 -14.109 1.00 61.84 103 GLY A N 1
ATOM 741 C CA . GLY A 1 103 ? 16.893 -0.737 -13.251 1.00 61.84 103 GLY A CA 1
ATOM 742 C C . GLY A 1 103 ? 15.739 -1.410 -13.980 1.00 61.84 103 GLY A C 1
ATOM 743 O O . GLY A 1 103 ? 15.368 -2.523 -13.637 1.00 61.84 103 GLY A O 1
ATOM 744 N N . VAL A 1 104 ? 15.259 -0.828 -15.085 1.00 70.62 104 VAL A N 1
ATOM 745 C CA . VAL A 1 104 ? 14.088 -1.351 -15.808 1.00 70.62 104 VAL A CA 1
ATOM 746 C C . VAL A 1 104 ? 14.421 -2.467 -16.814 1.00 70.62 104 VAL A C 1
ATOM 748 O O . VAL A 1 104 ? 13.526 -3.081 -17.392 1.00 70.62 104 VAL A O 1
ATOM 751 N N . ARG A 1 105 ? 15.704 -2.789 -17.017 1.00 87.06 105 ARG A N 1
ATOM 752 C CA . ARG A 1 105 ? 16.102 -3.842 -17.962 1.00 87.06 105 ARG A CA 1
ATOM 753 C C . ARG A 1 105 ? 16.059 -5.227 -17.318 1.00 87.06 105 ARG A C 1
ATOM 755 O O . ARG A 1 105 ? 16.693 -5.472 -16.297 1.00 87.06 105 ARG A O 1
ATOM 762 N N . PHE A 1 106 ? 15.358 -6.133 -17.976 1.00 93.06 106 PHE A N 1
ATOM 763 C CA . PHE A 1 106 ? 15.369 -7.576 -17.784 1.00 93.06 106 PHE A CA 1
ATOM 764 C C . PHE A 1 106 ? 16.501 -8.214 -18.600 1.00 93.06 106 PHE A C 1
ATOM 766 O O . PHE A 1 106 ? 16.995 -7.638 -19.574 1.00 93.06 106 PHE A O 1
ATOM 773 N N . ALA A 1 107 ? 16.909 -9.426 -18.225 1.00 92.00 107 ALA A N 1
ATOM 774 C CA . ALA A 1 107 ? 17.905 -10.182 -18.987 1.00 92.00 107 ALA A CA 1
ATOM 775 C C . ALA A 1 107 ? 17.371 -10.632 -20.363 1.00 92.00 107 ALA A C 1
ATOM 777 O O . ALA A 1 107 ? 18.110 -10.627 -21.347 1.00 92.00 107 ALA A O 1
ATOM 778 N N . ASP A 1 108 ? 16.086 -10.987 -20.444 1.00 93.44 108 ASP A N 1
ATOM 779 C CA . ASP A 1 108 ? 15.432 -11.420 -21.680 1.00 93.44 108 ASP A CA 1
ATOM 780 C C . ASP A 1 108 ? 14.921 -10.218 -22.499 1.00 93.44 108 ASP A C 1
ATOM 782 O O . ASP A 1 108 ? 14.152 -9.381 -22.020 1.00 93.44 108 ASP A O 1
ATOM 786 N N . ALA A 1 109 ? 15.313 -10.154 -23.774 1.00 92.62 109 ALA A N 1
ATOM 787 C CA . ALA A 1 109 ? 14.862 -9.143 -24.727 1.00 92.62 109 ALA A CA 1
ATOM 788 C C . ALA A 1 109 ? 13.339 -9.156 -24.968 1.00 92.62 109 ALA A C 1
ATOM 790 O O . ALA A 1 109 ? 12.753 -8.112 -25.255 1.00 92.62 109 ALA A O 1
ATOM 791 N N . ARG A 1 110 ? 12.672 -10.311 -24.860 1.00 94.75 110 ARG A N 1
ATOM 792 C CA . ARG A 1 110 ? 11.210 -10.413 -24.992 1.00 94.75 110 ARG A CA 1
ATOM 793 C C . ARG A 1 110 ? 10.506 -9.751 -23.815 1.00 94.75 110 ARG A C 1
ATOM 795 O O . ARG A 1 110 ? 9.618 -8.931 -24.038 1.00 94.75 110 ARG A O 1
ATOM 802 N N . VAL A 1 111 ? 10.962 -10.039 -22.595 1.00 95.56 111 VAL A N 1
ATOM 803 C CA . VAL A 1 111 ? 10.445 -9.408 -21.372 1.00 95.56 111 VAL A CA 1
ATOM 804 C C . VAL A 1 111 ? 10.747 -7.909 -21.376 1.00 95.56 111 VAL A C 1
ATOM 806 O O . VAL A 1 111 ? 9.869 -7.124 -21.039 1.00 95.56 111 VAL A O 1
ATOM 809 N N . ASN A 1 112 ? 11.918 -7.486 -21.867 1.00 93.69 112 ASN A N 1
ATOM 810 C CA . ASN A 1 112 ? 12.228 -6.063 -22.057 1.00 93.69 112 ASN A CA 1
ATOM 811 C C . ASN A 1 112 ? 11.228 -5.345 -22.966 1.00 93.69 112 ASN A C 1
ATOM 813 O O . ASN A 1 112 ? 10.756 -4.275 -22.604 1.00 93.69 112 ASN A O 1
ATOM 817 N N . ARG A 1 113 ? 10.859 -5.927 -24.113 1.00 94.12 113 ARG A N 1
ATOM 818 C CA . ARG A 1 113 ? 9.862 -5.314 -25.013 1.00 94.12 113 ARG A CA 1
ATOM 819 C C . ARG A 1 113 ? 8.483 -5.200 -24.355 1.00 94.12 113 ARG A C 1
ATOM 821 O O . ARG A 1 113 ? 7.781 -4.221 -24.583 1.00 94.12 113 ARG A O 1
ATOM 828 N N . ALA A 1 114 ? 8.095 -6.179 -23.536 1.00 96.38 114 ALA A N 1
ATOM 829 C CA . ALA A 1 114 ? 6.867 -6.094 -22.746 1.00 96.38 114 ALA A CA 1
ATOM 830 C C . ALA A 1 114 ? 6.972 -5.019 -21.647 1.00 96.38 114 ALA A C 1
ATOM 832 O O . ALA A 1 114 ? 6.049 -4.231 -21.461 1.00 96.38 114 ALA A O 1
ATOM 833 N N . ALA A 1 115 ? 8.114 -4.927 -20.963 1.00 95.06 115 ALA A N 1
ATOM 834 C CA . ALA A 1 115 ? 8.373 -3.901 -19.959 1.00 95.06 115 ALA A CA 1
ATOM 835 C C . ALA A 1 115 ? 8.362 -2.487 -20.556 1.00 95.06 115 ALA A C 1
ATOM 837 O O . ALA A 1 115 ? 7.785 -1.580 -19.966 1.00 95.06 115 ALA A O 1
ATOM 838 N N . GLU A 1 116 ? 8.933 -2.293 -21.746 1.00 93.44 116 GLU A N 1
ATOM 839 C CA . GLU A 1 116 ? 8.869 -1.027 -22.484 1.00 93.44 116 GLU A CA 1
ATOM 840 C C . GLU A 1 116 ? 7.421 -0.605 -22.763 1.00 93.44 116 GLU A C 1
ATOM 842 O O . GLU A 1 116 ? 7.072 0.555 -22.538 1.00 93.44 116 GLU A O 1
ATOM 847 N N . ALA A 1 117 ? 6.559 -1.548 -23.160 1.00 95.19 117 ALA A N 1
ATOM 848 C CA . ALA A 1 117 ? 5.130 -1.293 -23.336 1.00 95.19 117 ALA A CA 1
ATOM 849 C C . ALA A 1 117 ? 4.444 -0.908 -22.010 1.00 95.19 117 ALA A C 1
ATOM 851 O O . ALA A 1 117 ? 3.682 0.058 -21.973 1.00 95.19 117 ALA A O 1
ATOM 852 N N . VAL A 1 118 ? 4.778 -1.582 -20.899 1.00 94.81 118 VAL A N 1
ATOM 853 C CA . VAL A 1 118 ? 4.289 -1.225 -19.551 1.00 94.81 118 VAL A CA 1
ATOM 854 C C . VAL A 1 118 ? 4.693 0.203 -19.168 1.00 94.81 118 VAL A C 1
ATOM 856 O O . VAL A 1 118 ? 3.847 0.973 -18.715 1.00 94.81 118 VAL A O 1
ATOM 859 N N . ILE A 1 119 ? 5.962 0.579 -19.365 1.00 91.19 119 ILE A N 1
ATOM 860 C CA . ILE A 1 119 ? 6.477 1.923 -19.045 1.00 91.19 119 ILE A CA 1
ATOM 861 C C . ILE A 1 119 ? 5.775 2.991 -19.883 1.00 91.19 119 ILE A C 1
ATOM 863 O O . ILE A 1 119 ? 5.439 4.055 -19.358 1.00 91.19 119 ILE A O 1
ATOM 867 N N . ALA A 1 120 ? 5.582 2.708 -21.174 1.00 90.88 120 ALA A N 1
ATOM 868 C CA . ALA A 1 120 ? 4.917 3.601 -22.113 1.00 90.88 120 ALA A CA 1
ATOM 869 C C . ALA A 1 120 ? 3.398 3.690 -21.880 1.00 90.88 120 ALA A C 1
ATOM 871 O O . ALA A 1 120 ? 2.770 4.631 -22.360 1.00 90.88 120 ALA A O 1
ATOM 872 N N . GLY A 1 121 ? 2.811 2.738 -21.144 1.00 91.75 121 GLY A N 1
ATOM 873 C CA . GLY A 1 121 ? 1.360 2.594 -21.027 1.00 91.75 121 GLY A CA 1
ATOM 874 C C . GLY A 1 121 ? 0.699 2.142 -22.335 1.00 91.75 121 GLY A C 1
ATOM 875 O O . GLY A 1 121 ? -0.474 2.430 -22.554 1.00 91.75 121 GLY A O 1
ATOM 876 N N . ASP A 1 122 ? 1.445 1.477 -23.219 1.00 95.31 122 ASP A N 1
ATOM 877 C CA . ASP A 1 122 ? 0.952 0.976 -24.504 1.00 95.31 122 ASP A CA 1
ATOM 878 C C . ASP A 1 122 ? 0.381 -0.437 -24.324 1.00 95.31 122 ASP A C 1
ATOM 880 O O . ASP A 1 122 ? 1.077 -1.446 -24.468 1.00 95.31 122 ASP A O 1
ATOM 884 N N . THR A 1 123 ? -0.900 -0.510 -23.957 1.00 95.94 123 THR A N 1
ATOM 885 C CA . THR A 1 123 ? -1.579 -1.788 -23.707 1.00 95.94 123 THR A CA 1
ATOM 886 C C . THR A 1 123 ? -1.700 -2.639 -24.964 1.00 95.94 123 THR A C 1
ATOM 888 O O . THR A 1 123 ? -1.565 -3.853 -24.875 1.00 95.94 123 THR A O 1
ATOM 891 N N . SER A 1 124 ? -1.862 -2.030 -26.141 1.00 96.75 124 SER A N 1
ATOM 892 C CA . SER A 1 124 ? -1.936 -2.762 -27.409 1.00 96.75 124 SER A CA 1
ATOM 893 C C . SER A 1 124 ? -0.605 -3.429 -27.755 1.00 96.75 124 SER A C 1
ATOM 895 O O . SER A 1 124 ? -0.576 -4.593 -28.161 1.00 96.75 124 SER A O 1
ATOM 897 N N . ALA A 1 125 ? 0.517 -2.728 -27.557 1.00 96.88 125 ALA A N 1
ATOM 898 C CA . ALA A 1 125 ? 1.830 -3.343 -27.704 1.00 96.88 125 ALA A CA 1
ATOM 899 C C . ALA A 1 125 ? 2.048 -4.451 -26.666 1.00 96.88 125 ALA A C 1
ATOM 901 O O . ALA A 1 125 ? 2.581 -5.505 -27.017 1.00 96.88 125 ALA A O 1
ATOM 902 N N . LEU A 1 126 ? 1.627 -4.240 -25.415 1.00 97.25 126 LEU A N 1
ATOM 903 C CA . LEU A 1 126 ? 1.749 -5.231 -24.345 1.00 97.25 126 LEU A CA 1
ATOM 904 C C . LEU A 1 126 ? 0.971 -6.519 -24.660 1.00 97.25 126 LEU A C 1
ATOM 906 O O . LEU A 1 126 ? 1.546 -7.603 -24.586 1.00 97.25 126 LEU A O 1
ATOM 910 N N . GLU A 1 127 ? -0.290 -6.407 -25.079 1.00 97.56 127 GLU A N 1
ATOM 911 C CA . GLU A 1 127 ? -1.130 -7.533 -25.514 1.00 97.56 127 GLU A CA 1
ATOM 912 C C . GLU A 1 127 ? -0.486 -8.306 -26.669 1.00 97.56 127 GLU A C 1
ATOM 914 O O . GLU A 1 127 ? -0.404 -9.535 -26.626 1.00 97.56 127 GLU A O 1
ATOM 919 N N . ALA A 1 128 ? 0.050 -7.597 -27.669 1.00 97.12 128 ALA A N 1
ATOM 920 C CA . ALA A 1 128 ? 0.759 -8.229 -28.776 1.00 97.12 128 ALA A CA 1
ATOM 921 C C . ALA A 1 128 ? 1.982 -9.032 -28.294 1.00 97.12 128 ALA A C 1
ATOM 923 O O . ALA A 1 128 ? 2.219 -10.135 -28.787 1.00 97.12 128 ALA A O 1
ATOM 924 N N . ARG A 1 129 ? 2.737 -8.528 -27.302 1.00 96.56 129 ARG A N 1
ATOM 925 C CA . ARG A 1 129 ? 3.871 -9.270 -26.715 1.00 96.56 129 ARG A CA 1
ATOM 926 C C . ARG A 1 129 ? 3.431 -10.478 -25.903 1.00 96.56 129 ARG A C 1
ATOM 928 O O . ARG A 1 129 ? 4.110 -11.498 -25.946 1.00 96.56 129 ARG A O 1
ATOM 935 N N . LEU A 1 130 ? 2.319 -10.382 -25.181 1.00 96.38 130 LEU A N 1
ATOM 936 C CA . LEU A 1 130 ? 1.765 -11.509 -24.430 1.00 96.38 130 LEU A CA 1
ATOM 937 C C . LEU A 1 130 ? 1.296 -12.621 -25.379 1.00 96.38 130 LEU A C 1
ATOM 939 O O . LEU A 1 130 ? 1.570 -13.793 -25.128 1.00 96.38 130 LEU A O 1
ATOM 943 N N . ALA A 1 131 ? 0.685 -12.254 -26.510 1.00 95.69 131 ALA A N 1
ATOM 944 C CA . ALA A 1 131 ? 0.236 -13.192 -27.537 1.00 95.69 131 ALA A CA 1
ATOM 945 C C . ALA A 1 131 ? 1.386 -13.933 -28.254 1.00 95.69 131 ALA A C 1
ATOM 947 O O . ALA A 1 131 ? 1.178 -15.051 -28.722 1.00 95.69 131 ALA A O 1
ATOM 948 N N . GLU A 1 132 ? 2.600 -13.360 -28.317 1.00 94.25 132 GLU A N 1
ATOM 949 C CA . GLU A 1 132 ? 3.800 -14.062 -28.821 1.00 94.25 132 GLU A CA 1
ATOM 950 C C . GLU A 1 132 ? 4.150 -15.299 -27.962 1.00 94.25 132 GLU A C 1
ATOM 952 O O . GLU A 1 132 ? 4.761 -16.247 -28.462 1.00 94.25 132 GLU A O 1
ATOM 957 N N . GLY A 1 133 ? 3.749 -15.307 -26.684 1.00 91.69 133 GLY A N 1
ATOM 958 C CA . GLY A 1 133 ? 3.991 -16.395 -25.742 1.00 91.69 133 GLY A CA 1
ATOM 959 C C . GLY A 1 133 ? 5.454 -16.548 -25.297 1.00 91.69 133 GLY A C 1
ATOM 960 O O . GLY A 1 133 ? 6.384 -15.916 -25.803 1.00 91.69 133 GLY A O 1
ATOM 961 N N . GLY A 1 134 ? 5.666 -17.421 -24.307 1.00 90.81 134 GLY A N 1
ATOM 962 C CA . GLY A 1 134 ? 7.003 -17.761 -23.805 1.00 90.81 134 GLY A CA 1
ATOM 963 C C . GLY A 1 134 ? 7.698 -16.649 -23.013 1.00 90.81 134 GLY A C 1
ATOM 964 O O . GLY A 1 134 ? 8.925 -16.626 -22.971 1.00 90.81 134 GLY A O 1
ATOM 965 N N . LEU A 1 135 ? 6.939 -15.722 -22.422 1.00 94.88 135 LEU A N 1
ATOM 966 C CA . LEU A 1 135 ? 7.470 -14.764 -21.454 1.00 94.88 135 LEU A CA 1
ATOM 967 C C . LEU A 1 135 ? 7.637 -15.441 -20.091 1.00 94.88 135 LEU A C 1
ATOM 969 O O . LEU A 1 135 ? 6.710 -16.072 -19.586 1.00 94.88 135 LEU A O 1
ATOM 973 N N . ASP A 1 136 ? 8.809 -15.273 -19.485 1.00 95.06 136 ASP A N 1
ATOM 974 C CA . ASP A 1 136 ? 9.030 -15.626 -18.087 1.00 95.06 136 ASP A CA 1
ATOM 975 C C . ASP A 1 136 ? 8.541 -14.483 -17.187 1.00 95.06 136 ASP A C 1
ATOM 977 O O . ASP A 1 136 ? 9.201 -13.452 -17.045 1.00 95.06 136 ASP A O 1
ATOM 981 N N . PHE A 1 137 ? 7.372 -14.661 -16.571 1.00 95.19 137 PHE A N 1
ATOM 982 C CA . PHE A 1 137 ? 6.801 -13.675 -15.649 1.00 95.19 137 PHE A CA 1
ATOM 983 C C . PHE A 1 137 ? 7.509 -13.615 -14.290 1.00 95.19 137 PHE A C 1
ATOM 985 O O . PHE A 1 137 ? 7.271 -12.682 -13.524 1.00 95.19 137 PHE A O 1
ATOM 992 N N . THR A 1 138 ? 8.386 -14.578 -13.998 1.00 95.44 138 THR A N 1
ATOM 993 C CA . THR A 1 138 ? 9.215 -14.592 -12.786 1.00 95.44 138 THR A CA 1
ATOM 994 C C . THR A 1 138 ? 10.555 -13.890 -12.992 1.00 95.44 138 THR A C 1
ATOM 996 O O . THR A 1 138 ? 11.240 -13.587 -12.012 1.00 95.44 138 THR A O 1
ATOM 999 N N . ALA A 1 139 ? 10.913 -13.579 -14.246 1.00 95.19 139 ALA A N 1
ATOM 1000 C CA . ALA A 1 139 ? 12.107 -12.818 -14.570 1.00 95.19 139 ALA A CA 1
ATOM 1001 C C . ALA A 1 139 ? 12.082 -11.463 -13.860 1.00 95.19 139 ALA A C 1
ATOM 1003 O O . ALA A 1 139 ? 11.044 -10.803 -13.778 1.00 95.19 139 ALA A O 1
ATOM 1004 N N . ARG A 1 140 ? 13.247 -11.037 -13.368 1.00 94.06 140 ARG A N 1
ATOM 1005 C CA . ARG A 1 140 ? 13.405 -9.792 -12.613 1.00 94.06 140 ARG A CA 1
ATOM 1006 C C . ARG A 1 140 ? 14.302 -8.809 -13.350 1.00 94.06 140 ARG A C 1
ATOM 1008 O O . ARG A 1 140 ? 15.256 -9.209 -14.022 1.00 94.06 140 ARG A O 1
ATOM 1015 N N . ASN A 1 141 ? 13.978 -7.529 -13.228 1.00 92.44 141 ASN A N 1
ATOM 1016 C CA . ASN A 1 141 ? 14.808 -6.442 -13.728 1.00 92.44 141 ASN A CA 1
ATOM 1017 C C . ASN A 1 141 ? 15.951 -6.112 -12.744 1.00 92.44 141 ASN A C 1
ATOM 1019 O O . ASN A 1 141 ? 16.111 -6.766 -11.711 1.00 92.44 141 ASN A O 1
ATOM 1023 N N . GLY A 1 142 ? 16.754 -5.095 -13.064 1.00 87.62 142 GLY A N 1
ATOM 1024 C CA . GLY A 1 142 ? 17.859 -4.638 -12.212 1.00 87.62 142 GLY A CA 1
ATOM 1025 C C . GLY A 1 142 ? 17.432 -4.150 -10.821 1.00 87.62 142 GLY A C 1
ATOM 1026 O O . GLY A 1 142 ? 18.228 -4.236 -9.890 1.00 87.62 142 GLY A O 1
ATOM 1027 N N . ASP A 1 143 ? 16.180 -3.714 -10.671 1.00 86.44 143 ASP A N 1
ATOM 1028 C CA . ASP A 1 143 ? 15.582 -3.298 -9.392 1.00 86.44 143 ASP A CA 1
ATOM 1029 C C . ASP A 1 143 ? 14.925 -4.471 -8.635 1.00 86.44 143 ASP A C 1
ATOM 1031 O O . ASP A 1 143 ? 14.331 -4.296 -7.572 1.00 86.44 143 ASP A O 1
ATOM 1035 N N . GLY A 1 144 ? 15.007 -5.689 -9.178 1.00 90.31 144 GLY A N 1
ATOM 1036 C CA . GLY A 1 144 ? 14.395 -6.880 -8.598 1.00 90.31 144 GLY A CA 1
ATOM 1037 C C . GLY A 1 144 ? 12.892 -7.011 -8.856 1.00 90.31 144 GLY A C 1
ATOM 1038 O O . GLY A 1 144 ? 12.297 -7.969 -8.361 1.00 90.31 144 GLY A O 1
ATOM 1039 N N . ARG A 1 145 ? 12.274 -6.121 -9.647 1.00 93.00 145 ARG A N 1
ATOM 1040 C CA . ARG A 1 145 ? 10.847 -6.188 -10.002 1.00 93.00 145 ARG A CA 1
ATOM 1041 C C . ARG A 1 145 ? 10.603 -7.256 -11.064 1.00 93.00 145 ARG A C 1
ATOM 1043 O O . ARG A 1 145 ? 11.333 -7.333 -12.051 1.00 93.00 145 ARG A O 1
ATOM 1050 N N . THR A 1 146 ? 9.538 -8.033 -10.902 1.00 96.50 146 THR A N 1
ATOM 1051 C CA . THR A 1 146 ? 8.936 -8.804 -12.005 1.00 96.50 146 THR A CA 1
ATOM 1052 C C . THR A 1 146 ? 8.213 -7.872 -12.981 1.00 96.50 146 THR A C 1
ATOM 1054 O O . THR A 1 146 ? 8.031 -6.687 -12.694 1.00 96.50 146 THR A O 1
ATOM 1057 N N . LEU A 1 147 ? 7.744 -8.389 -14.122 1.00 96.44 147 LEU A N 1
ATOM 1058 C CA . LEU A 1 147 ? 6.946 -7.590 -15.062 1.00 96.44 147 LEU A CA 1
ATOM 1059 C C . LEU A 1 147 ? 5.659 -7.043 -14.411 1.00 96.44 147 LEU A C 1
ATOM 1061 O O . LEU A 1 147 ? 5.330 -5.871 -14.598 1.00 96.44 147 LEU A O 1
ATOM 1065 N N . LEU A 1 148 ? 4.972 -7.857 -13.598 1.00 97.69 148 LEU A N 1
ATOM 1066 C CA . LEU A 1 148 ? 3.806 -7.409 -12.829 1.00 97.69 148 LEU A CA 1
ATOM 1067 C C . LEU A 1 148 ? 4.198 -6.414 -11.732 1.00 97.69 148 LEU A C 1
ATOM 1069 O O . LEU A 1 148 ? 3.530 -5.396 -11.576 1.00 97.69 148 LEU A O 1
ATOM 1073 N N . GLY A 1 149 ? 5.293 -6.669 -11.009 1.00 95.94 149 GLY A N 1
ATOM 1074 C CA . GLY A 1 149 ? 5.803 -5.747 -9.992 1.00 95.94 149 GLY A CA 1
ATOM 1075 C C . GLY A 1 149 ? 6.099 -4.361 -10.562 1.00 95.94 149 GLY A C 1
ATOM 1076 O O . GLY A 1 149 ? 5.676 -3.362 -9.990 1.00 95.94 149 GLY A O 1
ATOM 1077 N N . LEU A 1 150 ? 6.738 -4.301 -11.735 1.00 95.00 150 LEU A N 1
ATOM 1078 C CA . LEU A 1 150 ? 6.987 -3.053 -12.458 1.00 95.00 150 LEU A CA 1
ATOM 1079 C C . LEU A 1 150 ? 5.676 -2.344 -12.830 1.00 95.00 150 LEU A C 1
ATOM 1081 O O . LEU A 1 150 ? 5.551 -1.137 -12.631 1.00 95.00 150 LEU A O 1
ATOM 1085 N N . ALA A 1 151 ? 4.688 -3.073 -13.356 1.00 95.88 151 ALA A N 1
ATOM 1086 C CA . ALA A 1 151 ? 3.396 -2.489 -13.711 1.00 95.88 151 ALA A CA 1
ATOM 1087 C C . ALA A 1 151 ? 2.663 -1.925 -12.484 1.00 95.88 151 ALA A C 1
ATOM 1089 O O . ALA A 1 151 ? 2.145 -0.809 -12.538 1.00 95.88 151 ALA A O 1
ATOM 1090 N N . VAL A 1 152 ? 2.664 -2.658 -11.366 1.00 96.00 152 VAL A N 1
ATOM 1091 C CA . VAL A 1 152 ? 2.041 -2.228 -10.106 1.00 96.00 152 VAL A CA 1
ATOM 1092 C C . VAL A 1 152 ? 2.749 -1.010 -9.522 1.00 96.00 152 VAL A C 1
ATOM 1094 O O . VAL A 1 152 ? 2.081 -0.049 -9.146 1.00 96.00 152 VAL A O 1
ATOM 1097 N N . GLU A 1 153 ? 4.082 -0.997 -9.492 1.00 92.44 153 GLU A N 1
ATOM 1098 C CA . GLU A 1 153 ? 4.866 0.164 -9.053 1.00 92.44 153 GLU A CA 1
ATOM 1099 C C . GLU A 1 153 ? 4.496 1.408 -9.873 1.00 92.44 153 GLU A C 1
ATOM 1101 O O . GLU A 1 153 ? 4.158 2.452 -9.320 1.00 92.44 153 GLU A O 1
ATOM 1106 N N . ARG A 1 154 ? 4.410 1.271 -11.201 1.00 91.56 154 ARG A N 1
ATOM 1107 C CA . ARG A 1 154 ? 4.036 2.375 -12.094 1.00 91.56 154 ARG A CA 1
ATOM 1108 C C . ARG A 1 154 ? 2.585 2.825 -11.947 1.00 91.56 154 ARG A C 1
ATOM 1110 O O . ARG A 1 154 ? 2.316 4.018 -12.083 1.00 91.56 154 ARG A O 1
ATOM 1117 N N . ALA A 1 155 ? 1.660 1.903 -11.692 1.00 93.69 155 ALA A N 1
ATOM 1118 C CA . ALA A 1 155 ? 0.244 2.204 -11.481 1.00 93.69 155 ALA A CA 1
ATOM 1119 C C . ALA A 1 155 ? -0.034 2.840 -10.112 1.00 93.69 155 ALA A C 1
ATOM 1121 O O . ALA A 1 155 ? -1.024 3.552 -9.950 1.00 93.69 155 ALA A O 1
ATOM 1122 N N . THR A 1 156 ? 0.837 2.594 -9.134 1.00 92.00 156 THR A N 1
ATOM 1123 C CA . THR A 1 156 ? 0.711 3.123 -7.771 1.00 92.00 156 THR A CA 1
ATOM 1124 C C . THR A 1 156 ? 1.508 4.407 -7.544 1.00 92.00 156 THR A C 1
ATOM 1126 O O . THR A 1 156 ? 1.358 5.028 -6.499 1.00 92.00 156 THR A O 1
ATOM 1129 N N . ASP A 1 157 ? 2.279 4.884 -8.524 1.00 87.81 157 ASP A N 1
ATOM 1130 C CA . ASP A 1 157 ? 2.934 6.193 -8.450 1.00 87.81 157 ASP A CA 1
ATOM 1131 C C . ASP A 1 157 ? 1.919 7.350 -8.312 1.00 87.81 157 ASP A C 1
ATOM 1133 O O . ASP A 1 157 ? 0.873 7.374 -8.962 1.00 87.81 157 ASP A O 1
ATOM 1137 N N . TRP A 1 158 ? 2.258 8.377 -7.522 1.00 79.06 158 TRP A N 1
ATOM 1138 C CA . TRP A 1 158 ? 1.399 9.551 -7.258 1.00 79.06 158 TRP A CA 1
ATOM 1139 C C . TRP A 1 158 ? 0.943 10.311 -8.517 1.00 79.06 158 TRP A C 1
ATOM 1141 O O . TRP A 1 158 ? -0.082 10.987 -8.495 1.00 79.06 158 TRP A O 1
ATOM 1151 N N . GLY A 1 159 ? 1.703 10.214 -9.609 1.00 77.56 159 GLY A N 1
ATOM 1152 C CA . GLY A 1 159 ? 1.392 10.816 -10.909 1.00 77.56 159 GLY A CA 1
ATOM 1153 C C . GLY A 1 159 ? 1.100 9.783 -11.996 1.00 77.56 159 GLY A C 1
ATOM 1154 O O . GLY A 1 159 ? 1.364 10.054 -13.168 1.00 77.56 159 GLY A O 1
ATOM 1155 N N . ALA A 1 160 ? 0.660 8.579 -11.623 1.00 81.19 160 ALA A N 1
ATOM 1156 C CA . ALA A 1 160 ? 0.389 7.512 -12.575 1.00 81.19 160 ALA A CA 1
ATOM 1157 C C . ALA A 1 160 ? -0.646 7.952 -13.622 1.00 81.19 160 ALA A C 1
ATOM 1159 O O . ALA A 1 160 ? -1.732 8.435 -13.299 1.00 81.19 160 ALA A O 1
ATOM 1160 N N . ALA A 1 161 ? -0.310 7.765 -14.899 1.00 79.62 161 ALA A N 1
ATOM 1161 C CA . ALA A 1 161 ? -1.275 7.922 -15.977 1.00 79.62 161 ALA A CA 1
ATOM 1162 C C . ALA A 1 161 ? -2.338 6.810 -15.877 1.00 79.62 161 ALA A C 1
ATOM 1164 O O . ALA A 1 161 ? -1.986 5.689 -15.502 1.00 79.62 161 ALA A O 1
ATOM 1165 N N . PRO A 1 162 ? -3.599 7.046 -16.292 1.00 81.25 162 PRO A N 1
ATOM 1166 C CA . PRO A 1 162 ? -4.633 6.004 -16.307 1.00 81.25 162 PRO A CA 1
ATOM 1167 C C . PRO A 1 162 ? -4.209 4.722 -17.044 1.00 81.25 162 PRO A C 1
ATOM 1169 O O . PRO A 1 162 ? -4.579 3.619 -16.651 1.00 81.25 162 PRO A O 1
ATOM 1172 N N . ALA A 1 163 ? -3.366 4.862 -18.072 1.00 84.62 163 ALA A N 1
ATOM 1173 C CA . ALA A 1 163 ? -2.800 3.749 -18.827 1.00 84.62 163 ALA A CA 1
ATOM 1174 C C . ALA A 1 163 ? -1.938 2.791 -17.978 1.00 84.62 163 ALA A C 1
ATOM 1176 O O . ALA A 1 163 ? -1.869 1.605 -18.281 1.00 84.62 163 ALA A O 1
ATOM 1177 N N . ALA A 1 164 ? -1.322 3.259 -16.886 1.00 88.94 164 ALA A N 1
ATOM 1178 C CA . ALA A 1 164 ? -0.523 2.401 -16.011 1.00 88.94 164 ALA A CA 1
ATOM 1179 C C . ALA A 1 164 ? -1.389 1.351 -15.293 1.00 88.94 164 ALA A C 1
ATOM 1181 O O . ALA A 1 164 ? -0.992 0.192 -15.187 1.00 88.94 164 ALA A O 1
ATOM 1182 N N . LEU A 1 165 ? -2.605 1.726 -14.874 1.00 92.94 165 LEU A N 1
ATOM 1183 C CA . LEU A 1 165 ? -3.580 0.781 -14.321 1.00 92.94 165 LEU A CA 1
ATOM 1184 C C . LEU A 1 165 ? -4.028 -0.244 -15.374 1.00 92.94 165 LEU A C 1
ATOM 1186 O O . LEU A 1 165 ? -4.203 -1.420 -15.063 1.00 92.94 165 LEU A O 1
ATOM 1190 N N . ALA A 1 166 ? -4.189 0.190 -16.627 1.00 94.88 166 ALA A N 1
ATOM 1191 C CA . ALA A 1 166 ? -4.574 -0.694 -17.720 1.00 94.88 166 ALA A CA 1
ATOM 1192 C C . ALA A 1 166 ? -3.501 -1.763 -18.004 1.00 94.88 166 ALA A C 1
ATOM 1194 O O . ALA A 1 166 ? -3.848 -2.921 -18.217 1.00 94.88 166 ALA A O 1
ATOM 1195 N N . SER A 1 167 ? -2.210 -1.428 -17.897 1.00 96.38 167 SER A N 1
ATOM 1196 C CA . SER A 1 167 ? -1.120 -2.413 -18.000 1.00 96.38 167 SER A CA 1
ATOM 1197 C C . SER A 1 167 ? -1.187 -3.499 -16.919 1.00 96.38 167 SER A C 1
ATOM 1199 O O . SER A 1 167 ? -0.951 -4.668 -17.217 1.00 96.38 167 SER A O 1
ATOM 1201 N N . VAL A 1 168 ? -1.538 -3.142 -15.674 1.00 97.38 168 VAL A N 1
ATOM 1202 C CA . VAL A 1 168 ? -1.744 -4.127 -14.592 1.00 97.38 168 VAL A CA 1
ATOM 1203 C C . VAL A 1 168 ? -2.883 -5.077 -14.952 1.00 97.38 168 VAL A C 1
ATOM 1205 O O . VAL A 1 168 ? 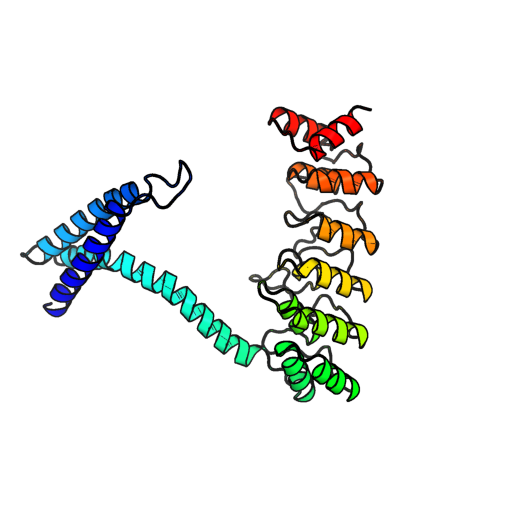-2.720 -6.291 -14.858 1.00 97.38 168 VAL A O 1
ATOM 1208 N N . ARG A 1 169 ? -4.012 -4.532 -15.420 1.00 97.19 169 ARG A N 1
ATOM 1209 C CA . ARG A 1 169 ? -5.177 -5.318 -15.847 1.00 97.19 169 ARG A CA 1
ATOM 1210 C C . ARG A 1 169 ? -4.820 -6.307 -16.960 1.00 97.19 169 ARG A C 1
ATOM 1212 O O . ARG A 1 169 ? -5.085 -7.491 -16.800 1.00 97.19 169 ARG A O 1
ATOM 1219 N N . VAL A 1 170 ? -4.162 -5.845 -18.024 1.00 97.88 170 VAL A N 1
ATOM 1220 C CA . VAL A 1 170 ? -3.753 -6.689 -19.163 1.00 97.88 170 VAL A CA 1
ATOM 1221 C C . VAL A 1 170 ? -2.879 -7.866 -18.714 1.00 97.88 170 VAL A C 1
ATOM 1223 O O . VAL A 1 170 ? -3.088 -8.995 -19.152 1.00 97.88 170 VAL A O 1
ATOM 1226 N N . LEU A 1 171 ? -1.916 -7.633 -17.815 1.00 98.00 171 LEU A N 1
ATOM 1227 C CA . LEU A 1 171 ? -1.062 -8.706 -17.292 1.00 98.00 171 LEU A CA 1
ATOM 1228 C C . LEU A 1 171 ? -1.865 -9.731 -16.479 1.00 98.00 171 LEU A C 1
ATOM 1230 O O . LEU A 1 171 ? -1.699 -10.934 -16.670 1.00 98.00 171 LEU A O 1
ATOM 1234 N N . LEU A 1 172 ? -2.745 -9.271 -15.591 1.00 98.00 172 LEU A N 1
ATOM 1235 C CA . LEU A 1 172 ? -3.563 -10.155 -14.761 1.00 98.00 172 LEU A CA 1
ATOM 1236 C C . LEU A 1 172 ? -4.577 -10.960 -15.596 1.00 98.00 172 LEU A C 1
ATOM 1238 O O . LEU A 1 172 ? -4.750 -12.158 -15.367 1.00 98.00 172 LEU A O 1
ATOM 1242 N N . GLU A 1 173 ? -5.197 -10.342 -16.605 1.00 97.38 173 GLU A N 1
ATOM 1243 C CA . GLU A 1 173 ? -6.104 -11.000 -17.561 1.00 97.38 173 GLU A CA 1
ATOM 1244 C C . GLU A 1 173 ? -5.380 -12.030 -18.441 1.00 97.38 173 GLU A C 1
ATOM 1246 O O . GLU A 1 173 ? -5.958 -13.059 -18.790 1.00 97.38 173 GLU A O 1
ATOM 1251 N N . ALA A 1 174 ? -4.090 -11.820 -18.720 1.00 96.38 174 ALA A N 1
ATOM 1252 C CA . ALA A 1 174 ? -3.227 -12.808 -19.369 1.00 96.38 174 ALA A CA 1
ATOM 1253 C C . ALA A 1 174 ? -2.788 -13.961 -18.441 1.00 96.38 174 ALA A C 1
ATOM 1255 O O . ALA A 1 174 ? -2.019 -14.829 -18.857 1.00 96.38 174 ALA A O 1
ATOM 1256 N N . GLY A 1 175 ? -3.268 -13.993 -17.193 1.00 95.00 175 GLY A N 1
ATOM 1257 C CA . GLY A 1 175 ? -3.001 -15.065 -16.235 1.00 95.00 175 GLY A CA 1
ATOM 1258 C C . GLY A 1 175 ? -1.680 -14.927 -15.479 1.00 95.00 175 GLY A C 1
ATOM 1259 O O . GLY A 1 175 ? -1.219 -15.905 -14.889 1.00 95.00 175 GLY A O 1
ATOM 1260 N N . VAL A 1 176 ? -1.057 -13.743 -15.478 1.00 96.31 176 VAL A N 1
ATOM 1261 C CA . VAL A 1 176 ? 0.131 -13.491 -14.651 1.00 96.31 176 VAL A CA 1
ATOM 1262 C C . VAL A 1 176 ? -0.275 -13.524 -13.172 1.00 96.31 176 VAL A C 1
ATOM 1264 O O . VAL A 1 176 ? -1.141 -12.745 -12.772 1.00 96.31 176 VAL A O 1
ATOM 1267 N N . PRO A 1 177 ? 0.322 -14.393 -12.334 1.00 94.38 177 PRO A N 1
ATOM 1268 C CA . PRO A 1 177 ? -0.095 -14.519 -10.944 1.00 94.38 177 PRO A CA 1
ATOM 1269 C C . PRO A 1 177 ? 0.306 -13.278 -10.122 1.00 94.38 177 PRO A C 1
ATOM 1271 O O . PRO A 1 177 ? 1.443 -12.811 -10.249 1.00 94.38 177 PRO A O 1
ATOM 1274 N N . PRO A 1 178 ? -0.561 -12.774 -9.220 1.00 96.38 178 PRO A N 1
ATOM 1275 C CA . PRO A 1 178 ? -0.246 -11.684 -8.292 1.00 96.38 178 PRO A CA 1
ATOM 1276 C C . PRO A 1 178 ? 0.626 -12.164 -7.118 1.00 96.38 178 PRO A C 1
ATOM 1278 O O . PRO A 1 178 ? 0.230 -12.113 -5.952 1.00 96.38 178 PRO A O 1
ATOM 1281 N N . ALA A 1 179 ? 1.824 -12.664 -7.429 1.00 94.75 179 ALA A N 1
ATOM 1282 C CA . ALA A 1 179 ? 2.772 -13.177 -6.445 1.00 94.75 179 ALA A CA 1
ATOM 1283 C C . ALA A 1 179 ? 3.200 -12.081 -5.453 1.00 94.75 179 ALA A C 1
ATOM 1285 O O . ALA A 1 179 ? 3.493 -10.955 -5.853 1.00 94.75 179 ALA A O 1
ATOM 1286 N N . GLN A 1 180 ? 3.265 -12.404 -4.155 1.00 91.94 180 GLN A N 1
ATOM 1287 C CA . GLN A 1 180 ? 3.622 -11.418 -3.125 1.00 91.94 180 GLN A CA 1
ATOM 1288 C C . GLN A 1 180 ? 5.018 -10.828 -3.354 1.00 91.94 180 GLN A C 1
ATOM 1290 O O . GLN A 1 180 ? 5.202 -9.623 -3.240 1.00 91.94 180 GLN A O 1
ATOM 1295 N N . ASP A 1 181 ? 5.972 -11.633 -3.800 1.00 92.44 181 ASP A N 1
ATOM 1296 C CA . ASP A 1 181 ? 7.343 -11.209 -4.071 1.00 92.44 181 ASP A CA 1
ATOM 1297 C C . ASP A 1 181 ? 7.517 -10.526 -5.444 1.00 92.44 181 ASP A C 1
ATOM 1299 O O . ASP A 1 181 ? 8.647 -10.307 -5.891 1.00 92.44 181 ASP A O 1
ATOM 1303 N N . ALA A 1 182 ? 6.432 -10.168 -6.144 1.00 94.25 182 ALA A N 1
ATOM 1304 C CA . ALA A 1 182 ? 6.495 -9.569 -7.479 1.00 94.25 182 ALA A CA 1
ATOM 1305 C C . ALA A 1 182 ? 7.307 -8.265 -7.518 1.00 94.25 182 ALA A C 1
ATOM 1307 O O . ALA A 1 182 ? 7.921 -7.964 -8.545 1.00 94.25 182 ALA A O 1
ATOM 1308 N N . LEU A 1 183 ? 7.335 -7.511 -6.418 1.00 92.25 183 LEU A N 1
ATOM 1309 C CA . LEU A 1 183 ? 8.109 -6.278 -6.294 1.00 92.25 183 LEU A CA 1
ATOM 1310 C C . LEU A 1 183 ? 9.548 -6.542 -5.858 1.00 92.25 183 LEU A C 1
ATOM 1312 O O . LEU A 1 183 ? 10.471 -6.051 -6.488 1.00 92.25 183 LEU A O 1
ATOM 1316 N N . ALA A 1 184 ? 9.782 -7.328 -4.818 1.00 89.81 184 ALA A N 1
ATOM 1317 C CA . ALA A 1 184 ? 11.133 -7.674 -4.396 1.00 89.81 184 ALA A CA 1
ATOM 1318 C C . ALA A 1 184 ? 11.184 -9.141 -3.970 1.00 89.81 184 ALA A C 1
ATOM 1320 O O . ALA A 1 184 ? 10.240 -9.617 -3.343 1.00 89.81 184 ALA A O 1
ATOM 1321 N N . PRO A 1 185 ? 12.286 -9.857 -4.259 1.00 87.38 185 PRO A N 1
ATOM 1322 C CA . PRO A 1 185 ? 12.417 -11.266 -3.894 1.00 87.38 185 PRO A CA 1
ATOM 1323 C C . PRO A 1 185 ? 12.550 -11.484 -2.380 1.00 87.38 185 PRO A C 1
ATOM 1325 O O . PRO A 1 185 ? 12.362 -12.597 -1.900 1.00 87.38 185 PRO A O 1
ATOM 1328 N N . ALA A 1 186 ? 12.929 -10.449 -1.626 1.00 87.56 186 ALA A N 1
ATOM 1329 C CA . ALA A 1 186 ? 13.132 -10.534 -0.189 1.00 87.56 186 ALA A CA 1
ATOM 1330 C C . ALA A 1 186 ? 12.952 -9.171 0.483 1.00 87.56 186 ALA A C 1
ATOM 1332 O O . ALA A 1 186 ? 13.139 -8.118 -0.132 1.00 87.56 186 ALA A O 1
ATOM 1333 N N . ARG A 1 187 ? 12.643 -9.212 1.781 1.00 87.44 187 ARG A N 1
ATOM 1334 C CA . ARG A 1 187 ? 12.619 -8.049 2.670 1.00 87.44 187 ARG A CA 1
ATOM 1335 C C . ARG A 1 187 ? 13.968 -7.333 2.668 1.00 87.44 187 ARG A C 1
ATOM 1337 O O . ARG A 1 187 ? 15.012 -7.973 2.795 1.00 87.44 187 ARG A O 1
ATOM 1344 N N . THR A 1 188 ? 13.942 -6.002 2.641 1.00 85.19 188 THR A N 1
ATOM 1345 C CA . THR A 1 188 ? 15.137 -5.175 2.857 1.00 85.19 188 THR A CA 1
ATOM 1346 C C . THR A 1 188 ? 14.939 -4.241 4.055 1.00 85.19 188 THR A C 1
ATOM 1348 O O . THR A 1 188 ? 13.799 -3.929 4.396 1.00 85.19 188 THR A O 1
ATOM 1351 N N . PRO A 1 189 ? 16.012 -3.766 4.715 1.00 83.44 189 PRO A N 1
ATOM 1352 C CA . PRO A 1 189 ? 15.876 -2.771 5.781 1.00 83.44 189 PRO A CA 1
ATOM 1353 C C . PRO A 1 189 ? 15.301 -1.428 5.305 1.00 83.44 189 PRO A C 1
ATOM 1355 O O . PRO A 1 189 ? 14.641 -0.748 6.081 1.00 83.44 189 PRO A O 1
ATOM 1358 N N . ALA A 1 190 ? 15.566 -1.041 4.052 1.00 81.75 190 ALA A N 1
ATOM 1359 C CA . ALA A 1 190 ? 15.100 0.224 3.484 1.00 81.75 190 ALA A CA 1
ATOM 1360 C C . ALA A 1 190 ? 13.620 0.172 3.072 1.00 81.75 190 ALA A C 1
ATOM 1362 O O . ALA A 1 190 ? 12.895 1.143 3.260 1.00 81.75 190 ALA A O 1
ATOM 1363 N N . GLU A 1 191 ? 13.176 -0.968 2.541 1.00 82.00 191 GLU A N 1
ATOM 1364 C CA . GLU A 1 191 ? 11.797 -1.222 2.122 1.00 82.00 191 GLU A CA 1
ATOM 1365 C C . GLU A 1 191 ? 11.321 -2.546 2.738 1.00 82.00 191 GLU A C 1
ATOM 1367 O O . GLU A 1 191 ? 11.358 -3.592 2.076 1.00 82.00 191 GLU A O 1
ATOM 1372 N N . PRO A 1 192 ? 10.912 -2.544 4.020 1.00 84.31 192 PRO A N 1
ATOM 1373 C CA . PRO A 1 192 ? 10.546 -3.769 4.723 1.00 84.31 192 PRO A CA 1
ATOM 1374 C C . PRO A 1 192 ? 9.361 -4.478 4.056 1.00 84.31 192 PRO A C 1
ATOM 1376 O O . PRO A 1 192 ? 9.411 -5.691 3.856 1.00 84.31 192 PRO A O 1
ATOM 1379 N N . ASP A 1 193 ? 8.361 -3.724 3.605 1.00 86.25 193 ASP A N 1
ATOM 1380 C CA . ASP A 1 193 ? 7.171 -4.246 2.922 1.00 86.25 193 ASP A CA 1
ATOM 1381 C C . ASP A 1 193 ? 7.336 -4.365 1.400 1.00 86.25 193 ASP A C 1
ATOM 1383 O O . ASP A 1 193 ? 6.435 -4.826 0.705 1.00 86.25 193 ASP A O 1
ATOM 1387 N N . GLY A 1 194 ? 8.504 -3.996 0.860 1.00 83.12 194 GLY A N 1
ATOM 1388 C CA . GLY A 1 194 ? 8.785 -3.991 -0.583 1.00 83.12 194 GLY A CA 1
ATOM 1389 C C . GLY A 1 194 ? 8.689 -5.354 -1.270 1.00 83.12 194 GLY A C 1
ATOM 1390 O O . GLY A 1 194 ? 8.662 -5.426 -2.493 1.00 83.12 194 GLY A O 1
ATOM 1391 N N . HIS A 1 195 ? 8.633 -6.432 -0.493 1.00 85.75 195 HIS A N 1
ATOM 1392 C CA . HIS A 1 195 ? 8.533 -7.813 -0.958 1.00 85.75 195 HIS A CA 1
ATOM 1393 C C . HIS A 1 195 ? 7.119 -8.400 -0.837 1.00 85.75 195 HIS A C 1
ATOM 1395 O O . HIS A 1 195 ? 6.946 -9.592 -1.069 1.00 85.75 195 HIS A O 1
ATOM 1401 N N . LEU A 1 196 ? 6.135 -7.593 -0.425 1.00 91.44 196 LEU A N 1
ATOM 1402 C CA . LEU A 1 196 ? 4.749 -7.999 -0.212 1.00 91.44 196 LEU A CA 1
ATOM 1403 C C . LEU A 1 196 ? 3.848 -7.162 -1.123 1.00 91.44 196 LEU A C 1
ATOM 1405 O O . LEU A 1 196 ? 3.514 -6.022 -0.812 1.00 91.44 196 LEU A O 1
ATOM 1409 N N . LEU A 1 197 ? 3.478 -7.720 -2.275 1.00 92.81 197 LEU A N 1
ATOM 1410 C CA . LEU A 1 197 ? 2.782 -7.021 -3.355 1.00 92.81 197 LEU A CA 1
ATOM 1411 C C . LEU A 1 197 ? 1.512 -6.331 -2.874 1.00 92.81 197 LEU A C 1
ATOM 1413 O O . LEU A 1 197 ? 1.314 -5.151 -3.150 1.00 92.81 197 LEU A O 1
ATOM 1417 N N . THR A 1 198 ? 0.664 -7.057 -2.146 1.00 91.75 198 THR A N 1
ATOM 1418 C CA . THR A 1 198 ? -0.586 -6.487 -1.645 1.00 91.75 198 THR A CA 1
ATOM 1419 C C . THR A 1 198 ? -0.297 -5.418 -0.594 1.00 91.75 198 THR A C 1
ATOM 1421 O O . THR A 1 198 ? -0.928 -4.373 -0.608 1.00 91.75 198 THR A O 1
ATOM 1424 N N . THR A 1 199 ? 0.681 -5.623 0.287 1.00 91.44 199 THR A N 1
ATOM 1425 C CA . THR A 1 199 ? 1.073 -4.637 1.307 1.00 91.44 199 THR A CA 1
ATOM 1426 C C . THR A 1 199 ? 1.653 -3.361 0.686 1.00 91.44 199 THR A C 1
ATOM 1428 O O . THR A 1 199 ? 1.386 -2.261 1.165 1.00 91.44 199 THR A O 1
ATOM 1431 N N . TRP A 1 200 ? 2.384 -3.470 -0.423 1.00 89.94 200 TRP A N 1
ATOM 1432 C CA . TRP A 1 200 ? 2.992 -2.324 -1.097 1.00 89.94 200 TRP A CA 1
ATOM 1433 C C . TRP A 1 200 ? 1.984 -1.300 -1.607 1.00 89.94 200 TRP A C 1
ATOM 1435 O O . TRP A 1 200 ? 2.279 -0.104 -1.605 1.00 89.94 200 TRP A O 1
ATOM 1445 N N . VAL A 1 201 ? 0.818 -1.745 -2.093 1.00 91.69 201 VAL A N 1
ATOM 1446 C CA . VAL A 1 201 ? -0.124 -0.823 -2.746 1.00 91.69 201 VAL A CA 1
ATOM 1447 C C . VAL A 1 201 ? -0.758 0.149 -1.752 1.00 91.69 201 VAL A C 1
ATOM 1449 O O . VAL A 1 201 ? -1.210 1.217 -2.167 1.00 91.69 201 VAL A O 1
ATOM 1452 N N . PHE A 1 202 ? -0.764 -0.163 -0.453 1.00 87.50 202 PHE A N 1
ATOM 1453 C CA . PHE A 1 202 ? -1.327 0.713 0.572 1.00 87.50 202 PHE A CA 1
ATOM 1454 C C . PHE A 1 202 ? -0.616 2.081 0.590 1.00 87.50 202 PHE A C 1
ATOM 1456 O O . PHE A 1 202 ? 0.605 2.174 0.511 1.00 87.50 202 PHE A O 1
ATOM 1463 N N . HIS A 1 203 ? -1.404 3.160 0.666 1.00 73.69 203 HIS A N 1
ATOM 1464 C CA . HIS A 1 203 ? -0.947 4.557 0.797 1.00 73.69 203 HIS A CA 1
ATOM 1465 C C . HIS A 1 203 ? -0.097 5.135 -0.365 1.00 73.69 203 HIS A C 1
ATOM 1467 O O . HIS A 1 203 ? 0.455 6.228 -0.263 1.00 73.69 203 HIS A O 1
ATOM 1473 N N . ARG A 1 204 ? 0.016 4.459 -1.514 1.00 78.12 204 ARG A N 1
ATOM 1474 C CA . ARG A 1 204 ? 0.871 4.958 -2.609 1.00 78.12 204 ARG A CA 1
ATOM 1475 C C . ARG A 1 204 ? 0.211 6.016 -3.494 1.00 78.12 204 ARG A C 1
ATOM 1477 O O . ARG A 1 204 ? 0.875 6.982 -3.847 1.00 78.12 204 ARG A O 1
ATOM 1484 N N . SER A 1 205 ? -1.067 5.875 -3.841 1.00 81.38 205 SER A N 1
ATOM 1485 C CA . SER A 1 205 ? -1.794 6.881 -4.626 1.00 81.38 205 SER A CA 1
ATOM 1486 C C . SER A 1 205 ? -3.315 6.716 -4.512 1.00 81.38 205 SER A C 1
ATOM 1488 O O . SER A 1 205 ? -3.795 5.682 -4.040 1.00 81.38 205 SER A O 1
ATOM 1490 N N . PRO A 1 206 ? -4.117 7.682 -5.006 1.00 75.94 206 PRO A N 1
ATOM 1491 C CA . PRO A 1 206 ? -5.565 7.503 -5.141 1.00 75.94 206 PRO A CA 1
ATOM 1492 C C . PRO A 1 206 ? -5.966 6.290 -6.002 1.00 75.94 206 PRO A C 1
ATOM 1494 O O . PRO A 1 206 ? -7.059 5.751 -5.838 1.00 75.94 206 PRO A O 1
ATOM 1497 N N . ALA A 1 207 ? -5.091 5.841 -6.910 1.00 84.31 207 ALA A N 1
ATOM 1498 C CA . ALA A 1 207 ? -5.330 4.670 -7.754 1.00 84.31 207 ALA A CA 1
ATOM 1499 C C . ALA A 1 207 ? -5.056 3.340 -7.029 1.00 84.31 207 ALA A C 1
ATOM 1501 O O . ALA A 1 207 ? -5.501 2.290 -7.491 1.00 84.31 207 ALA A O 1
ATOM 1502 N N . SER A 1 208 ? -4.373 3.359 -5.881 1.00 91.62 208 SER A N 1
ATOM 1503 C CA . SER A 1 208 ? -3.968 2.148 -5.168 1.00 91.62 208 SER A CA 1
ATOM 1504 C C . SER A 1 208 ? -5.120 1.220 -4.788 1.00 91.62 208 SER A C 1
ATOM 1506 O O . SER A 1 208 ? -4.960 0.006 -4.871 1.00 91.62 208 SER A O 1
ATOM 1508 N N . ALA A 1 209 ? -6.285 1.752 -4.405 1.00 92.19 209 ALA A N 1
ATOM 1509 C CA . ALA A 1 209 ? -7.445 0.915 -4.087 1.00 92.19 209 ALA A CA 1
ATOM 1510 C C . ALA A 1 209 ? -7.956 0.146 -5.322 1.00 92.19 209 ALA A C 1
ATOM 1512 O O . ALA A 1 209 ? -8.401 -0.990 -5.195 1.00 92.19 209 ALA A O 1
ATOM 1513 N N . GLN A 1 210 ? -7.835 0.728 -6.522 1.00 93.56 210 GLN A N 1
ATOM 1514 C CA . GLN A 1 210 ? -8.194 0.060 -7.779 1.00 93.56 210 GLN A CA 1
ATOM 1515 C C . GLN A 1 210 ? -7.168 -1.012 -8.153 1.00 93.56 210 GLN A C 1
ATOM 1517 O O . GLN A 1 210 ? -7.543 -2.084 -8.618 1.00 93.56 210 GLN A O 1
ATOM 1522 N N . VAL A 1 211 ? -5.877 -0.745 -7.923 1.00 95.94 211 VAL A N 1
ATOM 1523 C CA . VAL A 1 211 ? -4.827 -1.758 -8.100 1.00 95.94 211 VAL A CA 1
ATOM 1524 C C . VAL A 1 211 ? -5.047 -2.919 -7.130 1.00 95.94 211 VAL A C 1
ATOM 1526 O O . VAL A 1 211 ? -4.996 -4.068 -7.555 1.00 95.94 211 VAL A O 1
ATOM 1529 N N . LEU A 1 212 ? -5.355 -2.638 -5.859 1.00 96.31 212 LEU A N 1
ATOM 1530 C CA . LEU A 1 212 ? -5.684 -3.673 -4.879 1.00 96.31 212 LEU A CA 1
ATOM 1531 C C . LEU A 1 212 ? -6.873 -4.522 -5.341 1.00 96.31 212 LEU A C 1
ATOM 1533 O O . LEU A 1 212 ? -6.784 -5.744 -5.331 1.00 96.31 212 LEU A O 1
ATOM 1537 N N . ASP A 1 213 ? -7.963 -3.883 -5.772 1.00 96.69 213 ASP A N 1
ATOM 1538 C CA . ASP A 1 213 ? -9.162 -4.578 -6.249 1.00 96.69 213 ASP A CA 1
ATOM 1539 C C . ASP A 1 213 ? -8.837 -5.524 -7.417 1.00 96.69 213 ASP A C 1
ATOM 1541 O O . ASP A 1 213 ? -9.243 -6.683 -7.394 1.00 96.69 213 ASP A O 1
ATOM 1545 N N . LEU A 1 214 ? -8.020 -5.080 -8.380 1.00 97.06 214 LEU A N 1
ATOM 1546 C CA . LEU A 1 214 ? -7.542 -5.926 -9.480 1.00 97.06 214 LEU A CA 1
ATOM 1547 C C . LEU A 1 214 ? -6.693 -7.105 -8.999 1.00 97.06 214 LEU A C 1
ATOM 1549 O O . LEU A 1 214 ? -6.911 -8.234 -9.433 1.00 97.06 214 LEU A O 1
ATOM 1553 N N . LEU A 1 215 ? -5.734 -6.868 -8.102 1.00 97.88 215 LEU A N 1
ATOM 1554 C CA . LEU A 1 215 ? -4.888 -7.937 -7.571 1.00 97.88 215 LEU A CA 1
ATOM 1555 C C . LEU A 1 215 ? -5.733 -9.013 -6.877 1.00 97.88 215 LEU A C 1
ATOM 1557 O O . LEU A 1 215 ? -5.516 -10.202 -7.107 1.00 97.88 215 LEU A O 1
ATOM 1561 N N . LEU A 1 216 ? -6.721 -8.612 -6.075 1.00 97.75 216 LEU A N 1
ATOM 1562 C CA . LEU A 1 216 ? -7.597 -9.536 -5.351 1.00 97.75 216 LEU A CA 1
ATOM 1563 C C . LEU A 1 216 ? -8.551 -10.300 -6.282 1.00 97.75 216 LEU A C 1
ATOM 1565 O O . LEU A 1 216 ? -8.733 -11.502 -6.093 1.00 97.75 216 LEU A O 1
ATOM 1569 N N . GLN A 1 217 ? -9.077 -9.658 -7.336 1.00 97.81 217 GLN A N 1
ATOM 1570 C CA . GLN A 1 217 ? -9.880 -10.326 -8.378 1.00 97.81 217 GLN A CA 1
ATOM 1571 C C . GLN A 1 217 ? -9.133 -11.492 -9.044 1.00 97.81 217 GLN A C 1
ATOM 1573 O O . GLN A 1 217 ? -9.756 -12.472 -9.448 1.00 97.81 217 GLN A O 1
ATOM 1578 N N . HIS A 1 218 ? -7.804 -11.405 -9.119 1.00 97.44 218 HIS A N 1
ATOM 1579 C CA . HIS A 1 218 ? -6.937 -12.416 -9.726 1.00 97.44 218 HIS A CA 1
ATOM 1580 C C . HIS A 1 218 ? -6.186 -13.279 -8.695 1.00 97.44 218 HIS A C 1
ATOM 1582 O O . HIS A 1 218 ? -5.174 -13.899 -9.019 1.00 97.44 218 HIS A O 1
ATOM 1588 N N . GLY A 1 219 ? -6.690 -13.363 -7.458 1.00 96.06 219 GLY A N 1
ATOM 1589 C CA . GLY A 1 219 ? -6.181 -14.291 -6.441 1.00 96.06 219 GLY A CA 1
ATOM 1590 C C . GLY A 1 219 ? -5.021 -13.762 -5.594 1.00 96.06 219 GLY A C 1
ATOM 1591 O O . GLY A 1 219 ? -4.282 -14.556 -5.015 1.00 96.06 219 GLY A O 1
ATOM 1592 N N . GLY A 1 220 ? -4.842 -12.442 -5.518 1.00 95.94 220 GLY A N 1
ATOM 1593 C CA . GLY A 1 220 ? -3.898 -11.809 -4.598 1.00 95.94 220 GLY A CA 1
ATOM 1594 C C . GLY A 1 220 ? -4.223 -12.085 -3.124 1.00 95.94 220 GLY A C 1
ATOM 1595 O O . GLY A 1 220 ? -5.346 -12.448 -2.772 1.00 95.94 220 GLY A O 1
ATOM 1596 N N . GLU A 1 221 ? -3.233 -11.892 -2.247 1.00 95.56 221 GLU A N 1
ATOM 1597 C CA . GLU A 1 221 ? -3.401 -12.083 -0.800 1.00 95.56 221 GLU A CA 1
ATOM 1598 C C . GLU A 1 221 ? -4.438 -11.098 -0.250 1.00 95.56 221 GLU A C 1
ATOM 1600 O O . GLU A 1 221 ? -4.280 -9.889 -0.402 1.00 95.56 221 GLU A O 1
ATOM 1605 N N . LYS A 1 222 ? -5.474 -11.621 0.406 1.00 95.56 222 LYS A N 1
ATOM 1606 C CA . LYS A 1 222 ? -6.611 -10.857 0.945 1.00 95.56 222 LYS A CA 1
ATOM 1607 C C . LYS A 1 222 ? -6.505 -10.574 2.440 1.00 95.56 222 LYS A C 1
ATOM 1609 O O . LYS A 1 222 ? -7.233 -9.733 2.954 1.00 95.56 222 LYS A O 1
ATOM 1614 N N . ASN A 1 223 ? -5.594 -11.249 3.135 1.00 95.88 223 ASN A N 1
ATOM 1615 C CA . ASN A 1 223 ? -5.228 -10.982 4.522 1.00 95.88 223 ASN A CA 1
ATOM 1616 C C . ASN A 1 223 ? -3.753 -10.563 4.608 1.00 95.88 223 ASN A C 1
ATOM 1618 O O . ASN A 1 223 ? -2.976 -11.226 5.300 1.00 95.88 223 ASN A O 1
ATOM 1622 N N . PRO A 1 224 ? -3.332 -9.506 3.886 1.00 93.56 224 PRO A N 1
ATOM 1623 C CA . PRO A 1 224 ? -1.936 -9.111 3.885 1.00 93.56 224 PRO A CA 1
ATOM 1624 C C . PRO A 1 224 ? -1.504 -8.690 5.287 1.00 93.56 224 PRO A C 1
ATOM 1626 O O . PRO A 1 224 ? -2.265 -8.069 6.037 1.00 93.56 224 PRO A O 1
ATOM 1629 N N . VAL A 1 225 ? -0.261 -9.018 5.613 1.00 93.44 225 VAL A N 1
ATOM 1630 C CA . VAL A 1 225 ? 0.430 -8.542 6.808 1.00 93.44 225 VAL A CA 1
ATOM 1631 C C . VAL A 1 225 ? 1.579 -7.628 6.394 1.00 93.44 225 VAL A C 1
ATOM 1633 O O . VAL A 1 225 ? 2.065 -7.716 5.266 1.00 93.44 225 VAL A O 1
ATOM 1636 N N . ASP A 1 226 ? 2.005 -6.740 7.281 1.00 91.06 226 ASP A N 1
ATOM 1637 C CA . ASP A 1 226 ? 3.256 -6.007 7.113 1.00 91.06 226 ASP A CA 1
ATOM 1638 C C . ASP A 1 226 ? 4.466 -6.924 7.387 1.00 91.06 226 ASP A C 1
ATOM 1640 O O . ASP A 1 226 ? 4.349 -8.093 7.775 1.00 91.06 226 ASP A O 1
ATOM 1644 N N . ALA A 1 227 ? 5.668 -6.384 7.230 1.00 89.00 227 ALA A N 1
ATOM 1645 C CA . ALA A 1 227 ? 6.910 -7.097 7.485 1.00 89.00 227 ALA A CA 1
ATOM 1646 C C . ALA A 1 227 ? 7.110 -7.498 8.962 1.00 89.00 227 ALA A C 1
ATOM 1648 O O . ALA A 1 227 ? 8.022 -8.270 9.271 1.00 89.00 227 ALA A O 1
ATOM 1649 N N . ASN A 1 228 ? 6.309 -6.969 9.886 1.00 89.06 228 ASN A N 1
ATOM 1650 C CA . ASN A 1 228 ? 6.296 -7.340 11.300 1.00 89.06 228 ASN A CA 1
ATOM 1651 C C . ASN A 1 228 ? 5.192 -8.363 11.618 1.00 89.06 228 ASN A C 1
ATOM 1653 O O . ASN A 1 228 ? 5.061 -8.780 12.769 1.00 89.06 228 ASN A O 1
ATOM 1657 N N . GLY A 1 229 ? 4.420 -8.790 10.615 1.00 91.31 229 GLY A N 1
ATOM 1658 C CA . GLY A 1 229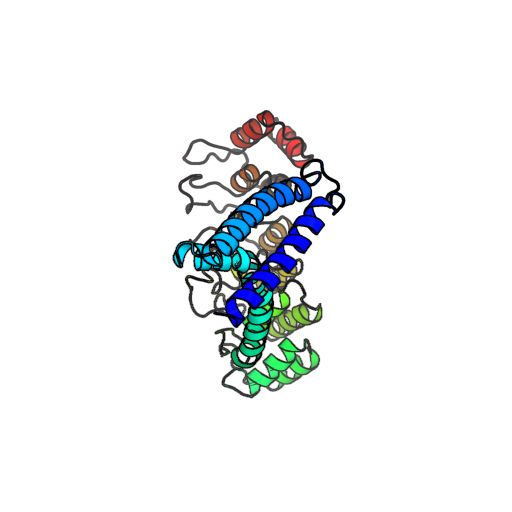 ? 3.286 -9.693 10.773 1.00 91.31 229 GLY A CA 1
ATOM 1659 C C . GLY A 1 229 ? 2.004 -8.997 11.237 1.00 91.31 229 GLY A C 1
ATOM 1660 O O . GLY A 1 229 ? 1.038 -9.685 11.562 1.00 91.31 229 GLY A O 1
ATOM 1661 N N . GLN A 1 230 ? 1.973 -7.661 11.292 1.00 92.81 230 GLN A N 1
ATOM 1662 C CA . GLN A 1 230 ? 0.774 -6.907 11.638 1.00 92.81 230 GLN A CA 1
ATOM 1663 C C . GLN A 1 230 ? -0.239 -7.046 10.497 1.00 92.81 230 GLN A C 1
ATOM 1665 O O . GLN A 1 230 ? 0.098 -6.734 9.356 1.00 92.81 230 GLN A O 1
ATOM 1670 N N . PRO A 1 231 ? -1.486 -7.471 10.758 1.00 94.50 231 PRO A N 1
ATOM 1671 C CA . PRO A 1 231 ? -2.526 -7.469 9.736 1.00 94.50 231 PRO A CA 1
ATOM 1672 C C . PRO A 1 231 ? -2.706 -6.064 9.163 1.00 94.50 231 PRO A C 1
ATOM 1674 O O . PRO A 1 231 ? -2.922 -5.118 9.917 1.00 94.50 231 PRO A O 1
ATOM 1677 N N . MET A 1 232 ? -2.687 -5.910 7.839 1.00 93.19 232 MET A N 1
ATOM 1678 C CA . MET A 1 232 ? -2.817 -4.585 7.219 1.00 93.19 232 MET A CA 1
ATOM 1679 C C . MET A 1 232 ? -4.156 -3.917 7.524 1.00 93.19 232 MET A C 1
ATOM 1681 O O . MET A 1 232 ? -4.206 -2.695 7.591 1.00 93.19 232 MET A O 1
ATOM 1685 N N . LEU A 1 233 ? -5.207 -4.702 7.805 1.00 93.25 233 LEU A N 1
ATOM 1686 C CA . LEU A 1 233 ? -6.492 -4.236 8.357 1.00 93.25 233 LEU A CA 1
ATOM 1687 C C . LEU A 1 233 ? -6.349 -3.402 9.648 1.00 93.25 233 LEU A C 1
ATOM 1689 O O . LEU A 1 233 ? -7.252 -2.637 9.980 1.00 93.25 233 LEU A O 1
ATOM 1693 N N . MET A 1 234 ? -5.218 -3.530 10.348 1.00 91.81 234 MET A N 1
ATOM 1694 C CA . MET A 1 234 ? -4.875 -2.837 11.596 1.00 91.81 234 MET A CA 1
ATOM 1695 C C . MET A 1 234 ? -3.851 -1.707 11.406 1.00 91.81 234 MET A C 1
ATOM 1697 O O . MET A 1 234 ? -3.445 -1.070 12.381 1.00 91.81 234 MET A O 1
ATOM 1701 N N . SER A 1 235 ? -3.416 -1.459 10.169 1.00 89.12 235 SER A N 1
ATOM 1702 C CA . SER A 1 235 ? -2.461 -0.399 9.853 1.00 89.12 235 SER A CA 1
ATOM 1703 C C . SER A 1 235 ? -3.045 0.984 10.155 1.00 89.12 235 SER A C 1
ATOM 1705 O O . SER A 1 235 ? -4.229 1.237 9.929 1.00 89.12 235 SER A O 1
ATOM 1707 N N . THR A 1 236 ? -2.192 1.913 10.595 1.00 85.88 236 THR A N 1
ATOM 1708 C CA . THR A 1 236 ? -2.527 3.347 10.685 1.00 85.88 236 THR A CA 1
ATOM 1709 C C . THR A 1 236 ? -2.940 3.927 9.337 1.00 85.88 236 THR A C 1
ATOM 1711 O O . THR A 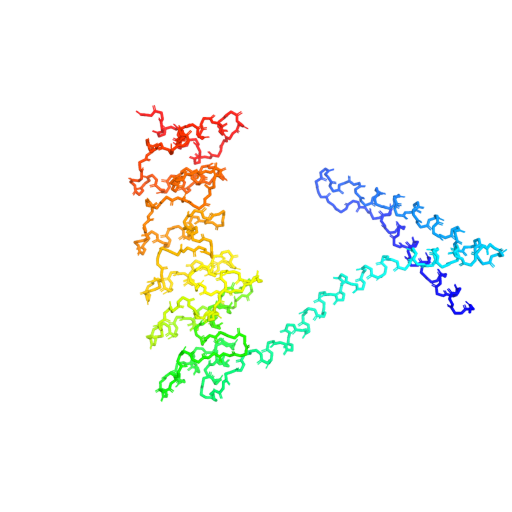1 236 ? -3.707 4.883 9.288 1.00 85.88 236 THR A O 1
ATOM 1714 N N . GLU A 1 237 ? -2.452 3.326 8.251 1.00 83.38 237 GLU A N 1
ATOM 1715 C CA . GLU A 1 237 ? -2.683 3.764 6.877 1.00 83.38 237 GLU A CA 1
ATOM 1716 C C . GLU A 1 237 ? -3.941 3.150 6.250 1.00 83.38 237 GLU A C 1
ATOM 1718 O O . GLU A 1 237 ? -4.227 3.376 5.070 1.00 83.38 237 GLU A O 1
ATOM 1723 N N . MET A 1 238 ? -4.702 2.357 7.010 1.00 91.44 238 MET A N 1
ATOM 1724 C CA . MET A 1 238 ? -5.958 1.795 6.532 1.00 91.44 238 MET A CA 1
ATOM 1725 C C . MET A 1 238 ? -6.985 2.906 6.301 1.00 91.44 238 MET A C 1
ATOM 1727 O O . MET A 1 238 ? -7.274 3.717 7.183 1.00 91.44 238 MET A O 1
ATOM 1731 N N . THR A 1 239 ? -7.585 2.910 5.112 1.00 91.94 239 THR A N 1
ATOM 1732 C CA . THR A 1 239 ? -8.680 3.815 4.750 1.00 91.94 239 THR A CA 1
ATOM 1733 C C . THR A 1 239 ? -9.946 3.017 4.473 1.00 91.94 239 THR A C 1
ATOM 1735 O O . THR A 1 239 ? -9.883 1.835 4.130 1.00 91.94 239 THR A O 1
ATOM 1738 N N . LEU A 1 240 ? -11.108 3.666 4.580 1.00 93.06 240 LEU A N 1
ATOM 1739 C CA . LEU A 1 240 ? -12.385 3.013 4.293 1.00 93.06 240 LEU A CA 1
ATOM 1740 C C . LEU A 1 240 ? -12.436 2.405 2.871 1.00 93.06 240 LEU A C 1
ATOM 1742 O O . LEU A 1 240 ? -12.824 1.247 2.767 1.00 93.06 240 LEU A O 1
ATOM 1746 N N . PRO A 1 241 ? -11.953 3.069 1.797 1.00 93.56 241 PRO A N 1
ATOM 1747 C CA . PRO A 1 241 ? -11.891 2.445 0.472 1.00 93.56 241 PRO A CA 1
ATOM 1748 C C . PRO A 1 241 ? -11.063 1.152 0.405 1.00 93.56 241 PRO A C 1
ATOM 1750 O O . PRO A 1 241 ? -11.467 0.200 -0.260 1.00 93.56 241 PRO A O 1
ATOM 1753 N N . PHE A 1 242 ? -9.912 1.083 1.086 1.00 94.75 242 PHE A N 1
ATOM 1754 C CA . PHE A 1 242 ? -9.130 -0.159 1.139 1.00 94.75 242 PHE A CA 1
ATOM 1755 C C . PHE A 1 242 ? -9.861 -1.246 1.927 1.00 94.75 242 PHE A C 1
ATOM 1757 O O . PHE A 1 242 ? -9.903 -2.398 1.494 1.00 94.75 242 PHE A O 1
ATOM 1764 N N . LEU A 1 243 ? -10.464 -0.869 3.053 1.00 95.38 243 LEU A N 1
ATOM 1765 C CA . LEU A 1 243 ? -11.237 -1.766 3.901 1.00 95.38 243 LEU A CA 1
ATOM 1766 C C . LEU A 1 243 ? -12.438 -2.364 3.149 1.00 95.38 243 LEU A C 1
ATOM 1768 O O . LEU A 1 243 ? -12.648 -3.575 3.191 1.00 95.38 243 LEU A O 1
ATOM 1772 N N . GLU A 1 244 ? -13.171 -1.544 2.394 1.00 96.00 244 GLU A N 1
ATOM 1773 C CA . GLU A 1 244 ? -14.277 -1.971 1.530 1.00 96.00 244 GLU A CA 1
ATOM 1774 C C . GLU A 1 244 ? -13.824 -2.954 0.445 1.00 96.00 244 GLU A C 1
ATOM 1776 O O . GLU A 1 244 ? -14.494 -3.959 0.197 1.00 96.00 244 GLU A O 1
ATOM 1781 N N . VAL A 1 245 ? -12.685 -2.682 -0.203 1.00 96.81 245 VAL A N 1
ATOM 1782 C CA . VAL A 1 245 ? -12.104 -3.581 -1.212 1.00 96.81 245 VAL A CA 1
ATOM 1783 C C . VAL A 1 245 ? -11.737 -4.926 -0.580 1.00 96.81 245 VAL A C 1
ATOM 1785 O O . VAL A 1 245 ? -12.159 -5.966 -1.079 1.00 96.81 245 VAL A O 1
ATOM 1788 N N . LEU A 1 246 ? -11.018 -4.928 0.545 1.00 96.88 246 LEU A N 1
ATOM 1789 C CA . LEU A 1 246 ? -10.643 -6.160 1.248 1.00 96.88 246 LEU A CA 1
ATOM 1790 C C . LEU A 1 246 ? -11.873 -6.968 1.686 1.00 96.88 246 LEU A C 1
ATOM 1792 O O . LEU A 1 246 ? -11.932 -8.179 1.464 1.00 96.88 246 LEU A O 1
ATOM 1796 N N . ALA A 1 247 ? -12.879 -6.305 2.261 1.00 97.25 247 ALA A N 1
ATOM 1797 C CA . ALA A 1 247 ? -14.117 -6.946 2.695 1.00 97.25 247 ALA A CA 1
ATOM 1798 C C . ALA A 1 247 ? -14.873 -7.598 1.527 1.00 97.25 247 ALA A C 1
ATOM 1800 O O . ALA A 1 247 ? -15.297 -8.750 1.640 1.00 97.25 247 ALA A O 1
ATOM 1801 N N . ARG A 1 248 ? -14.978 -6.911 0.378 1.00 97.50 248 ARG A N 1
ATOM 1802 C CA . ARG A 1 248 ? -15.621 -7.440 -0.840 1.00 97.50 248 ARG A CA 1
ATOM 1803 C C . ARG A 1 248 ? -14.977 -8.740 -1.324 1.00 97.50 248 ARG A C 1
ATOM 1805 O O . ARG A 1 248 ? -15.676 -9.619 -1.820 1.00 97.50 248 ARG A O 1
ATOM 1812 N N . HIS A 1 249 ? -13.665 -8.870 -1.146 1.00 97.62 249 HIS A N 1
ATOM 1813 C CA . HIS A 1 249 ? -12.889 -10.060 -1.514 1.00 97.62 249 HIS A CA 1
ATOM 1814 C C . HIS A 1 249 ? -12.765 -11.091 -0.380 1.00 97.62 249 HIS A C 1
ATOM 1816 O O . HIS A 1 249 ? -12.003 -12.057 -0.473 1.00 97.62 249 HIS A O 1
ATOM 1822 N N . GLY A 1 250 ? -13.542 -10.929 0.695 1.00 96.81 250 GLY A N 1
ATOM 1823 C CA . GLY A 1 250 ? -13.633 -11.899 1.783 1.00 96.81 250 GLY A CA 1
ATOM 1824 C C . GLY A 1 250 ? -12.383 -11.955 2.659 1.00 96.81 250 GLY A C 1
ATOM 1825 O O . GLY A 1 250 ? -11.967 -13.054 3.054 1.00 96.81 250 GLY A O 1
ATOM 1826 N N . ALA A 1 251 ? -11.760 -10.801 2.916 1.00 97.38 251 ALA A N 1
ATOM 1827 C CA . ALA A 1 251 ? -10.760 -10.649 3.968 1.00 97.38 251 ALA A CA 1
ATOM 1828 C C . ALA A 1 251 ? -11.359 -10.961 5.351 1.00 97.38 251 ALA A C 1
ATOM 1830 O O . ALA A 1 251 ? -12.538 -10.720 5.617 1.00 97.38 251 ALA A O 1
ATOM 1831 N N . ASN A 1 252 ? -10.536 -11.492 6.251 1.00 97.25 252 ASN A N 1
ATOM 1832 C CA . ASN A 1 252 ? -10.912 -11.777 7.627 1.00 97.25 252 ASN A CA 1
ATOM 1833 C C . ASN A 1 252 ? -10.914 -10.486 8.454 1.00 97.25 252 ASN A C 1
ATOM 1835 O O . ASN A 1 252 ? -9.902 -10.101 9.039 1.00 97.25 252 ASN A O 1
ATOM 1839 N N . LEU A 1 253 ? -12.079 -9.847 8.541 1.00 97.69 253 LEU A N 1
ATOM 1840 C CA . LEU A 1 253 ? -12.260 -8.629 9.332 1.00 97.69 253 LEU A CA 1
ATOM 1841 C C . LEU A 1 253 ? -12.103 -8.867 10.843 1.00 97.69 253 LEU A C 1
ATOM 1843 O O . LEU A 1 253 ? -11.744 -7.946 11.568 1.00 97.69 253 LEU A O 1
ATOM 1847 N N . ALA A 1 254 ? -12.321 -10.097 11.319 1.00 96.81 254 ALA A N 1
ATOM 1848 C CA . ALA A 1 254 ? -12.239 -10.467 12.734 1.00 96.81 254 ALA A CA 1
ATOM 1849 C C . ALA A 1 254 ? -10.808 -10.791 13.209 1.00 96.81 254 ALA A C 1
ATOM 1851 O O . ALA A 1 254 ? -10.626 -11.379 14.276 1.00 96.81 254 ALA A O 1
ATOM 1852 N N . VAL A 1 255 ? -9.786 -10.448 12.418 1.00 96.00 255 VAL A N 1
ATOM 1853 C CA . VAL A 1 255 ? -8.386 -10.594 12.827 1.00 96.00 255 VAL A CA 1
ATOM 1854 C C . VAL A 1 255 ? -8.092 -9.742 14.069 1.00 96.00 255 VAL A C 1
ATOM 1856 O O . VAL A 1 255 ? -8.706 -8.695 14.274 1.00 96.00 255 VAL A O 1
ATOM 1859 N N . LEU A 1 256 ? -7.163 -10.200 14.907 1.00 95.50 256 LEU A N 1
ATOM 1860 C CA . LEU A 1 256 ? -6.688 -9.475 16.086 1.00 95.50 256 LEU A CA 1
ATOM 1861 C C . LEU A 1 256 ? -5.245 -9.024 15.862 1.00 95.50 256 LEU A C 1
ATOM 1863 O O . LEU A 1 256 ? -4.434 -9.782 15.327 1.00 95.50 256 LEU A O 1
ATOM 1867 N N . ASP A 1 257 ? -4.917 -7.811 16.296 1.00 92.69 257 ASP A N 1
ATOM 1868 C CA . ASP A 1 257 ? -3.542 -7.316 16.279 1.00 92.69 257 ASP A CA 1
ATOM 1869 C C . ASP A 1 257 ? -2.755 -7.866 17.475 1.00 92.69 257 ASP A C 1
ATOM 1871 O O . ASP A 1 257 ? -2.874 -7.377 18.596 1.00 92.69 257 ASP A O 1
ATOM 1875 N N . THR A 1 258 ? -1.942 -8.898 17.252 1.00 91.31 258 THR A N 1
ATOM 1876 C CA . THR A 1 258 ? -1.086 -9.485 18.295 1.00 91.31 258 THR A CA 1
ATOM 1877 C C . THR A 1 258 ? 0.359 -8.989 18.249 1.00 91.31 258 THR A C 1
ATOM 1879 O O . THR A 1 258 ? 1.177 -9.477 19.027 1.00 91.31 258 THR A O 1
ATOM 1882 N N . THR A 1 259 ? 0.716 -8.077 17.338 1.00 91.19 259 THR A N 1
ATOM 1883 C CA . THR A 1 259 ? 2.117 -7.640 17.179 1.00 91.19 259 THR A CA 1
ATOM 1884 C C . THR A 1 259 ? 2.461 -6.453 18.068 1.00 91.19 259 THR A C 1
ATOM 1886 O O . THR A 1 259 ? 3.636 -6.198 18.337 1.00 91.19 259 THR A O 1
ATOM 1889 N N . ARG A 1 260 ? 1.444 -5.743 18.567 1.00 87.19 260 ARG A N 1
ATOM 1890 C CA . ARG A 1 260 ? 1.612 -4.531 19.364 1.00 87.19 260 ARG A CA 1
ATOM 1891 C C . ARG A 1 260 ? 1.506 -4.769 20.869 1.00 87.19 260 ARG A C 1
ATOM 1893 O O . ARG A 1 260 ? 0.445 -5.166 21.350 1.00 87.19 260 ARG A O 1
ATOM 1900 N N . PRO A 1 261 ? 2.566 -4.465 21.642 1.00 88.62 261 PRO A N 1
ATOM 1901 C CA . PRO A 1 261 ? 2.542 -4.645 23.089 1.00 88.62 261 PRO A CA 1
ATOM 1902 C C . PRO A 1 261 ? 1.686 -3.594 23.805 1.00 88.62 261 PRO A C 1
ATOM 1904 O O . PRO A 1 261 ? 1.192 -3.864 24.894 1.00 88.62 261 PRO A O 1
ATOM 1907 N N . ASP A 1 262 ? 1.510 -2.407 23.217 1.00 89.62 262 ASP A N 1
ATOM 1908 C CA . ASP A 1 262 ? 0.715 -1.323 23.801 1.00 89.62 262 ASP A CA 1
ATOM 1909 C C . ASP A 1 262 ? -0.795 -1.541 23.652 1.00 89.62 262 ASP A C 1
ATOM 1911 O O . ASP A 1 262 ? -1.565 -0.934 24.390 1.00 89.62 262 ASP A O 1
ATOM 1915 N N . ARG A 1 263 ? -1.222 -2.387 22.703 1.00 90.12 263 ARG A N 1
ATOM 1916 C CA . ARG A 1 263 ? -2.640 -2.662 22.396 1.00 90.12 263 ARG A CA 1
ATOM 1917 C C . ARG A 1 263 ? -2.823 -4.149 22.076 1.00 90.12 263 ARG A C 1
ATOM 1919 O O . ARG A 1 263 ? -3.061 -4.510 20.919 1.00 90.12 263 ARG A O 1
ATOM 1926 N N . PRO A 1 264 ? -2.625 -5.031 23.068 1.00 91.44 264 PRO A N 1
ATOM 1927 C CA . PRO A 1 264 ? -2.573 -6.460 22.820 1.00 91.44 264 PRO A CA 1
ATOM 1928 C C . PRO A 1 264 ? -3.925 -6.955 22.305 1.00 91.44 264 PRO A C 1
ATOM 1930 O O . PRO A 1 264 ? -4.948 -6.752 22.947 1.00 91.44 264 PRO A O 1
ATOM 1933 N N . ALA A 1 265 ? -3.921 -7.635 21.161 1.00 95.25 265 ALA A N 1
ATOM 1934 C CA . ALA A 1 265 ? -5.082 -8.289 20.563 1.00 95.25 265 ALA A CA 1
ATOM 1935 C C . ALA A 1 265 ? -6.273 -7.361 20.254 1.00 95.25 265 ALA A C 1
ATOM 1937 O O . ALA A 1 265 ? -7.417 -7.803 20.283 1.00 95.25 265 ALA A O 1
ATOM 1938 N N . TYR A 1 266 ? -6.045 -6.086 19.930 1.00 96.44 266 TYR A N 1
ATOM 1939 C CA . TYR A 1 266 ? -7.152 -5.211 19.523 1.00 96.44 266 TYR A CA 1
ATOM 1940 C C . TYR A 1 266 ? -7.788 -5.718 18.219 1.00 96.44 266 TYR A C 1
ATOM 1942 O O . TYR A 1 266 ? -7.088 -6.121 17.287 1.00 96.44 266 TYR A O 1
ATOM 1950 N N . ASN A 1 267 ? -9.123 -5.697 18.154 1.00 96.44 267 ASN A N 1
ATOM 1951 C CA . ASN A 1 267 ? -9.869 -6.004 16.933 1.00 96.44 267 ASN A CA 1
ATOM 1952 C C . ASN A 1 267 ? -10.000 -4.758 16.028 1.00 96.44 267 ASN A C 1
ATOM 1954 O O . ASN A 1 267 ? -9.657 -3.644 16.431 1.00 96.44 267 ASN A O 1
ATOM 1958 N N . GLY A 1 268 ? -10.514 -4.936 14.805 1.00 96.25 268 GLY A N 1
ATOM 1959 C CA . GLY A 1 268 ? -10.663 -3.858 13.814 1.00 96.25 268 GLY A CA 1
ATOM 1960 C C . GLY A 1 268 ? -11.379 -2.603 14.348 1.00 96.25 268 GLY A C 1
ATOM 1961 O O . GLY A 1 268 ? -10.800 -1.516 14.277 1.00 96.25 268 GLY A O 1
ATOM 1962 N N . PRO A 1 269 ? -12.585 -2.726 14.946 1.00 97.44 269 PRO A N 1
ATOM 1963 C CA . PRO A 1 269 ? -13.296 -1.610 15.567 1.00 97.44 269 PRO A CA 1
ATOM 1964 C C . PRO A 1 269 ? -12.468 -0.862 16.612 1.00 97.44 269 PRO A C 1
ATOM 1966 O O . PRO A 1 269 ? -12.439 0.367 16.605 1.00 97.44 269 PRO A O 1
ATOM 1969 N N . MET A 1 270 ? -11.787 -1.582 17.510 1.00 97.69 270 MET A N 1
ATOM 1970 C CA . MET A 1 270 ? -10.966 -0.959 18.549 1.00 97.69 270 MET A CA 1
ATOM 1971 C C . MET A 1 270 ? -9.771 -0.222 17.945 1.00 97.69 270 MET A C 1
ATOM 1973 O O . MET A 1 270 ? -9.524 0.928 18.302 1.00 97.69 270 MET A O 1
ATOM 1977 N N . THR A 1 271 ? -9.061 -0.834 16.995 1.00 96.00 271 THR A N 1
ATOM 1978 C CA . THR A 1 271 ? -7.931 -0.189 16.311 1.00 96.00 271 THR A CA 1
ATOM 1979 C C . THR A 1 271 ? -8.367 1.078 15.575 1.00 96.00 271 THR A C 1
ATOM 1981 O O . THR A 1 271 ? -7.743 2.124 15.754 1.00 96.00 271 THR A O 1
ATOM 1984 N N . ALA A 1 272 ? -9.472 1.028 14.823 1.00 96.50 272 ALA A N 1
ATOM 1985 C CA . ALA A 1 272 ? -10.034 2.194 14.143 1.00 96.50 272 ALA A CA 1
ATOM 1986 C C . ALA A 1 272 ? -10.454 3.301 15.129 1.00 96.50 272 ALA A C 1
ATOM 1988 O O . ALA A 1 272 ? -10.179 4.477 14.884 1.00 96.50 272 ALA A O 1
ATOM 1989 N N . ALA A 1 273 ? -11.054 2.940 16.268 1.00 96.75 273 ALA A N 1
ATOM 1990 C CA . ALA A 1 273 ? -11.460 3.892 17.301 1.00 96.75 273 ALA A CA 1
ATOM 1991 C C . ALA A 1 273 ? -10.269 4.625 17.937 1.00 96.75 273 ALA A C 1
ATOM 1993 O O . ALA A 1 273 ? -10.357 5.829 18.175 1.00 96.75 273 ALA A O 1
ATOM 1994 N N . VAL A 1 274 ? -9.134 3.945 18.160 1.00 94.75 274 VAL A N 1
ATOM 1995 C CA . VAL A 1 274 ? -7.926 4.605 18.695 1.00 94.75 274 VAL A CA 1
ATOM 1996 C C . VAL A 1 274 ? -7.439 5.723 17.766 1.00 94.75 274 VAL A C 1
ATOM 1998 O O . VAL A 1 274 ? -6.964 6.755 18.242 1.00 94.75 274 VAL A O 1
ATOM 2001 N N . PHE A 1 275 ? -7.586 5.548 16.452 1.00 92.69 275 PHE A N 1
ATOM 2002 C CA . PHE A 1 275 ? -7.198 6.550 15.456 1.00 92.69 275 PHE A CA 1
ATOM 2003 C C . PHE A 1 275 ? -8.304 7.560 15.120 1.00 92.69 275 PHE A C 1
ATOM 2005 O O . PHE A 1 275 ? -8.082 8.439 14.294 1.00 92.69 275 PHE A O 1
ATOM 2012 N N . GLY A 1 276 ? -9.480 7.468 15.751 1.00 95.50 276 GLY A N 1
ATOM 2013 C CA . GLY A 1 276 ? -10.617 8.340 15.443 1.00 95.50 276 GLY A CA 1
ATOM 2014 C C . GLY A 1 276 ? -11.256 8.066 14.076 1.00 95.50 276 GLY A C 1
ATOM 2015 O O . GLY A 1 276 ? -11.973 8.909 13.542 1.00 95.50 276 GLY A O 1
ATOM 2016 N N . ASN A 1 277 ? -11.026 6.886 13.493 1.00 96.75 277 ASN A N 1
ATOM 2017 C CA . ASN A 1 277 ? -11.561 6.497 12.188 1.00 96.75 277 ASN A CA 1
ATOM 2018 C C . ASN A 1 277 ? -12.992 5.955 12.327 1.00 96.75 277 ASN A C 1
ATOM 2020 O O . ASN A 1 277 ? -13.265 4.778 12.088 1.00 96.75 277 ASN A O 1
ATOM 2024 N N . TRP A 1 278 ? -13.917 6.815 12.744 1.00 97.62 278 TRP A N 1
ATOM 2025 C CA . TRP A 1 278 ? -15.270 6.430 13.156 1.00 97.62 278 TRP A CA 1
ATOM 2026 C C . TRP A 1 278 ? -16.103 5.760 12.058 1.00 97.62 278 TRP A C 1
ATOM 2028 O O . TRP A 1 278 ? -16.843 4.822 12.353 1.00 97.62 278 TRP A O 1
ATOM 2038 N N . ASP A 1 279 ? -15.940 6.166 10.798 1.00 98.06 279 ASP A N 1
ATOM 2039 C CA . ASP A 1 279 ? -16.596 5.498 9.666 1.00 98.06 279 ASP A CA 1
ATOM 2040 C C . ASP A 1 279 ? -16.114 4.050 9.495 1.00 98.06 279 ASP A C 1
ATOM 2042 O O . ASP A 1 279 ? -16.910 3.161 9.205 1.00 98.06 279 ASP A O 1
ATOM 2046 N N . GLN A 1 280 ? -14.829 3.777 9.753 1.00 97.81 280 GLN A N 1
ATOM 2047 C CA . GLN A 1 280 ? -14.303 2.409 9.733 1.00 97.81 280 GLN A CA 1
ATOM 2048 C C . GLN A 1 280 ? -14.852 1.592 10.906 1.00 97.81 280 GLN A C 1
ATOM 2050 O O . GLN A 1 280 ? -15.175 0.420 10.733 1.00 97.81 280 GLN A O 1
ATOM 2055 N N . VAL A 1 281 ? -15.013 2.203 12.088 1.00 98.25 281 VAL A N 1
ATOM 2056 C CA . VAL A 1 281 ? -15.658 1.534 13.229 1.00 98.25 281 VAL A CA 1
ATOM 2057 C C . VAL A 1 281 ? -17.073 1.101 12.854 1.00 98.25 281 VAL A C 1
ATOM 2059 O O . VAL A 1 281 ? -17.417 -0.066 13.032 1.00 98.25 281 VAL A O 1
ATOM 2062 N N . LEU A 1 282 ? -17.879 2.015 12.304 1.00 98.44 282 LEU A N 1
ATOM 2063 C CA . LEU A 1 282 ? -19.237 1.702 11.853 1.00 98.44 282 LEU A CA 1
ATOM 2064 C C . LEU A 1 282 ? -19.234 0.613 10.779 1.00 98.44 282 LEU A C 1
ATOM 2066 O O . LEU A 1 282 ? -19.991 -0.344 10.906 1.00 98.44 282 LEU A O 1
ATOM 2070 N N . PHE A 1 283 ? -18.333 0.705 9.797 1.00 98.31 283 PHE A N 1
ATOM 2071 C CA . PHE A 1 283 ? -18.174 -0.311 8.760 1.00 98.31 283 PHE A CA 1
ATOM 2072 C C . PHE A 1 283 ? -17.945 -1.705 9.353 1.00 98.31 283 PHE A C 1
ATOM 2074 O O . PHE A 1 283 ? -18.627 -2.656 8.971 1.00 98.31 283 PHE A O 1
ATOM 2081 N N . TYR A 1 284 ? -17.022 -1.844 10.307 1.00 98.19 284 TYR A N 1
ATOM 2082 C CA . TYR A 1 284 ? -16.760 -3.130 10.951 1.00 98.19 284 TYR A CA 1
ATOM 2083 C C . TYR A 1 284 ? -17.989 -3.669 11.697 1.00 98.19 284 TYR A C 1
ATOM 2085 O O . TYR A 1 284 ? -18.291 -4.859 11.602 1.00 98.19 284 TYR A O 1
ATOM 2093 N N . LEU A 1 285 ? -18.715 -2.809 12.417 1.00 97.81 285 LEU A N 1
ATOM 2094 C CA . LEU A 1 285 ? -19.936 -3.206 13.127 1.00 97.81 285 LEU A CA 1
ATOM 2095 C C . LEU A 1 285 ? -21.052 -3.625 12.161 1.00 97.81 285 LEU A C 1
ATOM 2097 O O . LEU A 1 285 ? -21.739 -4.613 12.412 1.00 97.81 285 LEU A O 1
ATOM 2101 N N . ASP A 1 286 ? -21.195 -2.928 11.033 1.00 98.00 286 ASP A N 1
ATOM 2102 C CA . ASP A 1 286 ? -22.146 -3.281 9.972 1.00 98.00 286 ASP A CA 1
ATOM 2103 C C . ASP A 1 286 ? -21.800 -4.631 9.311 1.00 98.00 286 ASP A C 1
ATOM 2105 O O . ASP A 1 286 ? -22.682 -5.305 8.780 1.00 98.00 286 ASP A O 1
ATOM 2109 N N . HIS A 1 287 ? -20.542 -5.074 9.417 1.00 97.62 287 HIS A N 1
ATOM 2110 C CA . HIS A 1 287 ? -20.080 -6.404 9.004 1.00 97.62 287 HIS A CA 1
ATOM 2111 C C . HIS A 1 287 ? -20.121 -7.448 10.136 1.00 97.62 287 HIS A C 1
ATOM 2113 O O . HIS A 1 287 ? -19.529 -8.522 10.019 1.00 97.62 287 HIS A O 1
ATOM 2119 N N . GLY A 1 288 ? -20.846 -7.168 11.223 1.00 96.50 288 GLY A N 1
ATOM 2120 C CA . GLY A 1 288 ? -21.164 -8.145 12.265 1.00 96.50 288 GLY A CA 1
ATOM 2121 C C . GLY A 1 288 ? -20.066 -8.372 13.302 1.00 96.50 288 GLY A C 1
ATOM 2122 O O . GLY A 1 288 ? -20.132 -9.355 14.040 1.00 96.50 288 GLY A O 1
ATOM 2123 N N . LEU A 1 289 ? -19.060 -7.495 13.380 1.00 97.06 289 LEU A N 1
ATOM 2124 C CA . LEU A 1 289 ? -18.064 -7.579 14.446 1.00 97.06 289 LEU A CA 1
ATOM 2125 C C . LEU A 1 289 ? -18.678 -7.199 15.798 1.00 97.06 289 LEU A C 1
ATOM 2127 O O . LEU A 1 289 ? -19.433 -6.234 15.911 1.00 97.06 289 LEU A O 1
ATOM 2131 N N . ASP A 1 290 ? -18.318 -7.957 16.834 1.00 94.69 290 ASP A N 1
ATOM 2132 C CA . ASP A 1 290 ? -18.851 -7.775 18.182 1.00 94.69 290 ASP A CA 1
ATOM 2133 C C . ASP A 1 290 ? -18.334 -6.480 18.834 1.00 94.69 290 ASP A C 1
ATOM 2135 O O . ASP A 1 290 ? -17.145 -6.333 19.132 1.00 94.69 290 ASP A O 1
ATOM 2139 N N . ALA A 1 291 ? -19.254 -5.551 19.107 1.00 95.69 291 ALA A N 1
ATOM 2140 C CA . ALA A 1 291 ? -18.979 -4.322 19.850 1.00 95.69 291 ALA A CA 1
ATOM 2141 C C . ALA A 1 291 ? -18.656 -4.570 21.338 1.00 95.69 291 ALA A C 1
ATOM 2143 O O . ALA A 1 291 ? -18.098 -3.689 21.997 1.00 95.69 291 ALA A O 1
ATOM 2144 N N . GLY A 1 292 ? -19.031 -5.738 21.872 1.00 96.00 292 GLY A N 1
ATOM 2145 C CA . GLY A 1 292 ? -18.772 -6.183 23.242 1.00 96.00 292 GLY A CA 1
ATOM 2146 C C . GLY A 1 292 ? -17.404 -6.835 23.450 1.00 96.00 292 GLY A C 1
ATOM 2147 O O . GLY A 1 292 ? -17.045 -7.119 24.597 1.00 96.00 292 GLY A O 1
ATOM 2148 N N . TYR A 1 293 ? -16.624 -7.036 22.382 1.00 97.62 293 TYR A N 1
ATOM 2149 C CA . TYR A 1 293 ? -15.281 -7.596 22.485 1.00 97.62 293 TYR A CA 1
ATOM 2150 C C . TYR A 1 293 ? -14.425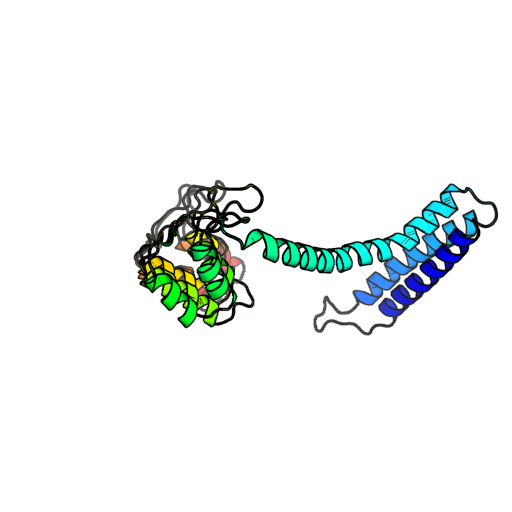 -6.793 23.474 1.00 97.62 293 TYR A C 1
ATOM 2152 O O . TYR A 1 293 ? -14.354 -5.564 23.411 1.00 97.62 293 TYR A O 1
ATOM 2160 N N . THR A 1 294 ? -13.775 -7.511 24.389 1.00 97.75 294 THR A N 1
ATOM 2161 C CA . THR A 1 294 ? -12.865 -6.951 25.390 1.00 97.75 294 THR A CA 1
ATOM 2162 C C . THR A 1 294 ? -11.484 -7.559 25.187 1.00 97.75 294 THR A C 1
ATOM 2164 O O . THR A 1 294 ? -11.335 -8.783 25.207 1.00 97.75 294 THR A O 1
ATOM 2167 N N . ALA A 1 295 ? -10.490 -6.702 24.972 1.00 97.00 295 ALA A N 1
ATOM 2168 C CA . ALA A 1 295 ? -9.103 -7.095 24.789 1.00 97.00 295 ALA A CA 1
ATOM 2169 C C . ALA A 1 295 ? -8.470 -7.574 26.118 1.00 97.00 295 ALA A C 1
ATOM 2171 O O . ALA A 1 295 ? -9.009 -7.309 27.198 1.00 97.00 295 ALA A O 1
ATOM 2172 N N . PRO A 1 296 ? -7.325 -8.283 26.081 1.00 97.12 296 PRO A N 1
ATOM 2173 C CA . PRO A 1 296 ? -6.628 -8.781 27.271 1.00 97.12 296 PRO A CA 1
ATOM 2174 C C . PRO A 1 296 ? -6.239 -7.720 28.310 1.00 97.12 296 PRO A C 1
ATOM 2176 O O . PRO A 1 296 ? -6.086 -8.050 29.483 1.00 97.12 296 PRO A O 1
ATOM 2179 N N . ASP A 1 297 ? -6.077 -6.461 27.901 1.00 95.25 297 ASP A N 1
ATOM 2180 C CA . ASP A 1 297 ? -5.823 -5.323 28.794 1.00 95.25 297 ASP A CA 1
ATOM 2181 C C . ASP A 1 297 ? -7.097 -4.809 29.503 1.00 95.25 297 ASP A C 1
ATOM 2183 O O . ASP A 1 297 ? -7.034 -3.876 30.303 1.00 95.25 297 ASP A O 1
ATOM 2187 N N . GLY A 1 298 ? -8.254 -5.425 29.237 1.00 96.56 298 GLY A N 1
ATOM 2188 C CA . GLY A 1 298 ? -9.556 -5.047 29.782 1.00 96.56 298 GLY A CA 1
ATOM 2189 C C . GLY A 1 298 ? -10.239 -3.901 29.033 1.00 96.56 298 GLY A C 1
ATOM 2190 O O . GLY A 1 298 ? -11.350 -3.515 29.406 1.00 96.56 298 GLY A O 1
ATOM 2191 N N . VAL A 1 299 ? -9.617 -3.358 27.982 1.00 97.00 299 VAL A N 1
ATOM 2192 C CA . VAL A 1 299 ? -10.197 -2.287 27.166 1.00 97.00 299 VAL A CA 1
ATOM 2193 C C . VAL A 1 299 ? -11.186 -2.877 26.160 1.00 97.00 299 VAL A C 1
ATOM 2195 O O . VAL A 1 299 ? -11.011 -3.975 25.637 1.00 97.00 299 VAL A O 1
ATOM 2198 N N . ASN A 1 300 ? -12.256 -2.139 25.874 1.00 97.25 300 ASN A N 1
ATOM 2199 C CA . ASN A 1 300 ? -13.233 -2.467 24.836 1.00 97.25 300 ASN A CA 1
ATOM 2200 C C . ASN A 1 300 ? -13.632 -1.207 24.057 1.00 97.25 300 ASN A C 1
ATOM 2202 O O . ASN A 1 300 ? -13.277 -0.085 24.429 1.00 97.25 300 ASN A O 1
ATOM 2206 N N . LEU A 1 301 ? -14.407 -1.381 22.983 1.00 97.88 301 LEU A N 1
ATOM 2207 C CA . LEU A 1 301 ? -14.829 -0.273 22.122 1.00 97.88 301 LEU A CA 1
ATOM 2208 C C . LEU A 1 301 ? -15.572 0.833 22.893 1.00 97.88 301 LEU A C 1
ATOM 2210 O O . LEU A 1 301 ? -15.358 2.018 22.643 1.00 97.88 301 LEU A O 1
ATOM 2214 N N . ARG A 1 302 ? -16.411 0.469 23.870 1.00 97.50 302 ARG A N 1
ATOM 2215 C CA . ARG A 1 302 ? -17.156 1.437 24.689 1.00 97.50 302 ARG A CA 1
ATOM 2216 C C . ARG A 1 302 ? -16.226 2.302 25.541 1.00 97.50 302 ARG A C 1
ATOM 2218 O O . ARG A 1 302 ? -16.479 3.502 25.672 1.00 97.50 302 ARG A O 1
ATOM 2225 N N . ALA A 1 303 ? -15.176 1.717 26.116 1.00 97.19 303 ALA A N 1
ATOM 2226 C CA . ALA A 1 303 ? -14.182 2.454 26.892 1.00 97.19 303 ALA A CA 1
ATOM 2227 C C . ALA A 1 303 ? -13.472 3.506 26.023 1.00 97.19 303 ALA A C 1
ATOM 2229 O O . ALA A 1 303 ? -13.432 4.674 26.408 1.00 97.19 303 ALA A O 1
ATOM 2230 N N . LEU A 1 304 ? -13.041 3.119 24.816 1.00 97.50 304 LEU A N 1
ATOM 2231 C CA . LEU A 1 304 ? -12.396 4.016 23.847 1.00 97.50 304 LEU A CA 1
ATOM 2232 C C . LEU A 1 304 ? -13.325 5.159 23.404 1.00 97.50 304 LEU A C 1
ATOM 2234 O O . LEU A 1 304 ? -12.933 6.323 23.397 1.00 97.50 304 LEU A O 1
ATOM 2238 N N . VAL A 1 305 ? -14.589 4.852 23.092 1.00 97.75 305 VAL A N 1
ATOM 2239 C CA . VAL A 1 305 ? -15.596 5.870 22.733 1.00 97.75 305 VAL A CA 1
ATOM 2240 C C . VAL A 1 305 ? -15.848 6.837 23.892 1.00 97.75 305 VAL A C 1
ATOM 2242 O O . VAL A 1 305 ? -15.958 8.042 23.683 1.00 97.75 305 VAL A O 1
ATOM 2245 N N . THR A 1 306 ? -15.899 6.333 25.127 1.00 97.00 306 THR A N 1
ATOM 2246 C CA . THR A 1 306 ? -16.094 7.167 26.324 1.00 97.00 306 THR A CA 1
ATOM 2247 C C . THR A 1 306 ? -14.912 8.106 26.559 1.00 97.00 306 THR A C 1
ATOM 2249 O O . THR A 1 306 ? -15.109 9.250 26.966 1.00 97.00 306 THR A O 1
ATOM 2252 N N . GLU A 1 307 ? -13.688 7.641 26.320 1.00 96.38 307 GLU A N 1
ATOM 2253 C CA . GLU A 1 307 ? -12.483 8.468 26.393 1.00 96.38 307 GLU A CA 1
ATOM 2254 C C . GLU A 1 307 ? -12.512 9.583 25.341 1.00 96.38 307 GLU A C 1
ATOM 2256 O O . GLU A 1 307 ? -12.415 10.757 25.695 1.00 96.38 307 GLU A O 1
ATOM 2261 N N . LYS A 1 308 ? -12.797 9.247 24.077 1.00 96.69 308 LYS A N 1
ATOM 2262 C CA . LYS A 1 308 ? -12.912 10.236 22.992 1.00 96.69 308 LYS A CA 1
ATOM 2263 C C . LYS A 1 308 ? -14.053 11.237 23.186 1.00 96.69 308 LYS A C 1
ATOM 2265 O O . LYS A 1 308 ? -13.894 12.413 22.866 1.00 96.69 308 LYS A O 1
ATOM 2270 N N . ALA A 1 309 ? -15.158 10.832 23.812 1.00 96.50 309 ALA A N 1
ATOM 2271 C CA . ALA A 1 309 ? -16.218 11.763 24.204 1.00 96.50 309 ALA A CA 1
ATOM 2272 C C . ALA A 1 309 ? -15.722 12.817 25.212 1.00 96.50 309 ALA A C 1
ATOM 2274 O O . ALA A 1 309 ? -16.093 13.986 25.112 1.00 96.50 309 ALA A O 1
ATOM 2275 N N . LYS A 1 310 ? -14.870 12.428 26.176 1.00 96.81 310 LYS A N 1
ATOM 2276 C CA . LYS A 1 310 ? -14.281 13.360 27.159 1.00 96.81 310 LYS A CA 1
ATOM 2277 C C . LYS A 1 310 ? -13.295 14.333 26.515 1.00 96.81 310 LYS A C 1
ATOM 2279 O O . LYS A 1 310 ? -13.179 15.460 26.984 1.00 96.81 310 LYS A O 1
ATOM 2284 N N . GLU A 1 311 ? -12.621 13.909 25.448 1.00 95.81 311 GLU A N 1
ATOM 2285 C CA . GLU A 1 311 ? -11.761 14.768 24.622 1.00 95.81 311 GLU A CA 1
ATOM 2286 C C . GLU A 1 311 ? -12.560 15.762 23.759 1.00 95.81 311 GLU A C 1
ATOM 2288 O O . GLU A 1 311 ? -11.979 16.676 23.179 1.00 95.81 311 GLU A O 1
ATOM 2293 N N . GLY A 1 312 ? -13.890 15.628 23.702 1.00 96.00 312 GLY A N 1
ATOM 2294 C CA . GLY A 1 312 ? -14.762 16.528 22.953 1.00 96.00 312 GLY A CA 1
ATOM 2295 C C . GLY A 1 312 ? -14.928 16.158 21.480 1.00 96.00 312 GLY A C 1
ATOM 2296 O O . GLY A 1 312 ? -15.215 17.043 20.680 1.00 96.00 312 GLY A O 1
ATOM 2297 N N . GLU A 1 313 ? -14.769 14.883 21.113 1.00 96.88 313 GLU A N 1
ATOM 2298 C CA . GLU A 1 313 ? -15.073 14.389 19.765 1.00 96.88 313 GLU A CA 1
ATOM 2299 C C . GLU A 1 313 ? -16.549 14.639 19.389 1.00 96.88 313 GLU A C 1
ATOM 2301 O O . GLU A 1 313 ? -17.463 14.415 20.186 1.00 96.88 313 GLU A O 1
ATOM 2306 N N . GLN A 1 314 ? -16.780 15.115 18.163 1.00 95.31 314 GLN A N 1
ATOM 2307 C CA . GLN A 1 314 ? -18.101 15.500 17.643 1.00 95.31 314 GLN A CA 1
ATOM 2308 C C . GLN A 1 314 ? -18.341 15.031 16.200 1.00 95.31 314 GLN A C 1
ATOM 2310 O O . GLN A 1 314 ? -19.340 15.418 15.588 1.00 95.31 314 GLN A O 1
ATOM 2315 N N . ALA A 1 315 ? -17.447 14.220 15.624 1.00 96.75 315 ALA A N 1
ATOM 2316 C CA . ALA A 1 315 ? -17.616 13.698 14.273 1.00 96.75 315 ALA A CA 1
ATOM 2317 C C . ALA A 1 315 ? -19.000 13.028 14.098 1.00 96.75 315 ALA A C 1
ATOM 2319 O O . ALA A 1 315 ? -19.432 12.266 14.968 1.00 96.75 315 ALA A O 1
ATOM 2320 N N . PRO A 1 316 ? -19.712 13.241 12.975 1.00 97.81 316 PRO A N 1
ATOM 2321 C CA . PRO A 1 316 ? -21.047 12.669 12.777 1.00 97.81 316 PRO A CA 1
ATOM 2322 C C . PRO A 1 316 ? -21.104 11.145 12.966 1.00 97.81 316 PRO A C 1
ATOM 2324 O O . PRO A 1 316 ? -22.008 10.634 13.629 1.00 97.81 316 PRO A O 1
ATOM 2327 N N . ALA A 1 317 ? -20.104 10.425 12.448 1.00 97.50 317 ALA A N 1
ATOM 2328 C CA . ALA A 1 317 ? -19.974 8.979 12.612 1.00 97.50 317 ALA A CA 1
ATOM 2329 C C . ALA A 1 317 ? -19.720 8.565 14.073 1.00 97.50 317 ALA A C 1
ATOM 2331 O O . ALA A 1 317 ? -20.268 7.566 14.536 1.00 97.50 317 ALA A O 1
ATOM 2332 N N . PHE A 1 318 ? -18.973 9.364 14.839 1.00 98.38 318 PHE A N 1
ATOM 2333 C CA . PHE A 1 318 ? -18.785 9.150 16.275 1.00 98.38 318 PHE A CA 1
ATOM 2334 C C . PHE A 1 318 ? -20.097 9.299 17.058 1.00 98.38 318 PHE A C 1
ATOM 2336 O O . PHE A 1 318 ? -20.412 8.488 17.933 1.00 98.38 318 PHE A O 1
ATOM 2343 N N . LEU A 1 319 ? -20.901 10.311 16.723 1.00 97.69 319 LEU A N 1
ATOM 2344 C CA . LEU A 1 319 ? -22.204 10.534 17.354 1.00 97.69 319 LEU A CA 1
ATOM 2345 C C . LEU A 1 319 ? -23.204 9.418 17.018 1.00 97.69 319 LEU A C 1
ATOM 2347 O O . LEU A 1 319 ? -24.009 9.025 17.864 1.00 97.69 319 LEU A O 1
ATOM 2351 N N . GLU A 1 320 ? -23.168 8.891 15.792 1.00 97.56 320 GLU A N 1
ATOM 2352 C CA . GLU A 1 320 ? -23.919 7.690 15.408 1.00 97.56 320 GLU A CA 1
ATOM 2353 C C . GLU A 1 320 ? -23.459 6.464 16.204 1.00 97.56 320 GLU A C 1
ATOM 2355 O O . GLU A 1 320 ? -24.288 5.797 16.823 1.00 97.56 320 GLU A O 1
ATOM 2360 N N . LEU A 1 321 ? -22.150 6.209 16.264 1.00 97.69 321 LEU A N 1
ATOM 2361 C CA . LEU A 1 321 ? -21.578 5.105 17.035 1.00 97.69 321 LEU A CA 1
ATOM 2362 C C . LEU A 1 321 ? -21.992 5.169 18.509 1.00 97.69 321 LEU A C 1
ATOM 2364 O O . LEU A 1 321 ? -22.452 4.175 19.069 1.00 97.69 321 LEU A O 1
ATOM 2368 N N . THR A 1 322 ? -21.896 6.347 19.127 1.00 96.94 322 THR A N 1
ATOM 2369 C CA . THR A 1 322 ? -22.299 6.558 20.523 1.00 96.94 322 THR A CA 1
ATOM 2370 C C . THR A 1 322 ? -23.769 6.192 20.726 1.00 96.94 322 THR A C 1
ATOM 2372 O O . THR A 1 322 ? -24.096 5.443 21.646 1.00 96.94 322 THR A O 1
ATOM 2375 N N . ARG A 1 323 ? -24.660 6.629 19.822 1.00 95.56 323 ARG A N 1
ATOM 2376 C CA . ARG A 1 323 ? -26.085 6.261 19.863 1.00 95.56 323 ARG A CA 1
ATOM 2377 C C . ARG A 1 323 ? -26.312 4.756 19.717 1.00 95.56 323 ARG A C 1
ATOM 2379 O O . ARG A 1 323 ? -27.193 4.232 20.396 1.00 95.56 323 ARG A O 1
ATOM 2386 N N . ARG A 1 324 ? -25.547 4.066 18.863 1.00 95.31 324 ARG A N 1
ATOM 2387 C CA . ARG A 1 324 ? -25.634 2.603 18.697 1.00 95.31 324 ARG A CA 1
ATOM 2388 C C . ARG A 1 324 ? -25.198 1.859 19.954 1.00 95.31 324 ARG A C 1
ATOM 2390 O O . ARG A 1 324 ? -25.868 0.918 20.351 1.00 95.31 324 ARG A O 1
ATOM 2397 N N . LEU A 1 325 ? -24.123 2.308 20.599 1.00 94.56 325 LEU A N 1
ATOM 2398 C CA . LEU A 1 325 ? -23.606 1.680 21.814 1.00 94.56 325 LEU A CA 1
ATOM 2399 C C . LEU A 1 325 ? -24.471 1.964 23.052 1.00 94.56 325 LEU A C 1
ATOM 2401 O O . LEU A 1 325 ? -24.366 1.243 24.039 1.00 94.56 325 LEU A O 1
ATOM 2405 N N . SER A 1 326 ? -25.300 3.008 23.059 1.00 88.56 326 SER A N 1
ATOM 2406 C CA . SER A 1 326 ? -26.205 3.306 24.182 1.00 88.56 326 SER A CA 1
ATOM 2407 C C . SER A 1 326 ? -27.495 2.474 24.206 1.00 88.56 326 SER A C 1
ATOM 2409 O O . SER A 1 326 ? -28.241 2.589 25.177 1.00 88.56 326 SER A O 1
ATOM 2411 N N . ARG A 1 327 ? -27.780 1.698 23.155 1.00 76.12 327 ARG A N 1
ATOM 2412 C CA . ARG A 1 327 ? -28.927 0.779 23.085 1.00 76.12 327 ARG A CA 1
ATOM 2413 C C . ARG A 1 327 ? -28.563 -0.584 23.657 1.00 76.12 327 ARG A C 1
ATOM 2415 O O . ARG A 1 327 ? -29.481 -1.202 24.233 1.00 76.12 327 ARG A O 1
#

Foldseek 3Di:
DVVLLVLLVVLLVVLLVVLVCLCPDQQPDPDPVSHCPSNVCSVVSVVLSVQLVVLLVCCVVPHDVVSNVSSSVSSCVVVVVCCCVVVVVVVVVVCVVVCVVQQQDWPDPLLSQLSVCLVVLPLVSNLVSLVVDDDDQCTGGNQQAGSLLSLLVLQLAAPRDPSSLVSNLSCLVSVRAQQLQNQHVAADPVRRSSRGSLLVLQPRYPCSLVSNLSNLVSPHDLQDATSLRFGCLLDPRDDPSNVVSSVVSPRDQQFFGCSDPVFHRDGNLRSCLVSVVLVSNVVSVVVPDDQPDAGPVRDGNVNSLVVVVVVVDDPPSSVVVVVVVVD

Sequence (327 aa):
MKPLVVLGWVLLGVEALFVASLLIARNAGDDAAGRGLGTIYGLVLGGILAVAAAAFLWGQRGGPRLAFFLGLGAMALPLVFLVVSVGGRRLGELDRALGRARGVRFADARVNRAAEAVIAGDTSALEARLAEGGLDFTARNGDGRTLLGLAVERATDWGAAPAALASVRVLLEAGVPPAQDALAPARTPAEPDGHLLTTWVFHRSPASAQVLDLLLQHGGEKNPVDANGQPMLMSTEMTLPFLEVLARHGANLAVLDTTRPDRPAYNGPMTAAVFGNWDQVLFYLDHGLDAGYTAPDGVNLRALVTEKAKEGEQAPAFLELTRRLSR

Secondary structure (DSSP, 8-state):
-HHHHHHHHHHHHHHHHHHHHHHHS----SSTTTTTHHHHHHHHHHHHHHHHHHHHHHHHTTS-HHHHHHHHHHHHHHHHHHHHHHHHHHHHHHHHHHHHHHHT-BSSHHHHHHHHHHHHT-HHHHHHHHHT----TT--BTTS--HHHHHHHHHHSTT--HHHHHHHHHHHHTT----GGGS-SS--SS-TTTT-HHHHHTTS-TTHHHHHHHHHHTT--SS-B-TTS-BGGG-TT--HHHHHHHHHTT--TT-EE-S-TTSTTEEHHHHHHHTT-HHHHHHHHHTT--TT-B-TTS-BHHHHHHHHHHTT---HHHHHHHHHHT-